Protein AF-A0A1B2HD64-F1 (afdb_monomer)

Radius of gyration: 19.17 Å; Cα contacts (8 Å, |Δi|>4): 313; chains: 1; bounding box: 46×39×52 Å

Mean predicted aligned error: 7.82 Å

Secondary structure (DSSP, 8-state):
-PPPPPPHHHHHHHTTSTTSEEEEE-TT-SS--TTTEEEEEEE-TTSPEEEEEEE-TT--------SSHHHHHHHHHHTTSS-HHHHHHHHHHSEEEEE--TTS-TTS----BTTEEEEESSGGGS-TTS-S-EEEEEHHHHHHHHHHT-S--EEEEE-GGG-EEEEEHHHHHHHHHHHHH--

Structure (mmCIF, N/CA/C/O backbone):
data_AF-A0A1B2HD64-F1
#
_entry.id   AF-A0A1B2HD64-F1
#
loop_
_atom_site.group_PDB
_atom_site.id
_atom_site.type_symbol
_atom_site.label_atom_id
_atom_site.label_alt_id
_atom_site.label_comp_id
_atom_site.label_asym_id
_atom_site.label_entity_id
_atom_site.label_seq_id
_atom_site.pdbx_PDB_ins_code
_atom_site.Cartn_x
_atom_site.Cartn_y
_atom_site.Cartn_z
_atom_site.occupancy
_atom_site.B_iso_or_equiv
_atom_site.auth_seq_id
_atom_site.auth_comp_id
_atom_site.auth_asym_id
_atom_site.auth_atom_id
_atom_site.pdbx_PDB_model_num
ATOM 1 N N . MET A 1 1 ? 26.552 -6.002 -14.509 1.00 59.75 1 MET A N 1
ATOM 2 C CA . MET A 1 1 ? 25.253 -5.815 -13.827 1.00 59.75 1 MET A CA 1
ATOM 3 C C . MET A 1 1 ? 24.281 -6.819 -14.428 1.00 59.75 1 MET A C 1
ATOM 5 O O . MET A 1 1 ? 24.270 -6.942 -15.647 1.00 59.75 1 MET A O 1
ATOM 9 N N . ILE A 1 2 ? 23.563 -7.591 -13.612 1.00 75.81 2 ILE A N 1
ATOM 10 C CA . ILE A 1 2 ? 22.613 -8.612 -14.091 1.00 75.81 2 ILE A CA 1
ATOM 11 C C . ILE A 1 2 ? 21.308 -7.906 -14.494 1.00 75.81 2 ILE A C 1
ATOM 13 O O . ILE A 1 2 ? 20.878 -6.997 -13.785 1.00 75.81 2 ILE A O 1
ATOM 17 N N . LYS A 1 3 ? 20.701 -8.280 -15.631 1.00 86.31 3 LYS A N 1
ATOM 18 C CA . LYS A 1 3 ? 19.416 -7.703 -16.064 1.00 86.31 3 LYS A CA 1
ATOM 19 C C . LYS A 1 3 ? 18.291 -8.099 -15.083 1.00 86.31 3 LYS A C 1
ATOM 21 O O . LYS A 1 3 ? 18.234 -9.274 -14.714 1.00 86.31 3 LYS A O 1
ATOM 26 N N . PRO A 1 4 ? 17.415 -7.176 -14.639 1.00 86.69 4 PRO A N 1
ATOM 27 C CA . PRO A 1 4 ? 16.336 -7.492 -13.697 1.00 86.69 4 PRO A CA 1
ATOM 28 C C . PRO A 1 4 ? 15.337 -8.510 -14.256 1.00 86.69 4 PRO A C 1
ATOM 30 O O . PRO A 1 4 ? 14.992 -8.446 -15.432 1.00 86.69 4 PRO A O 1
ATOM 33 N N . LEU A 1 5 ? 14.822 -9.418 -13.427 1.00 88.25 5 LEU A N 1
ATOM 34 C CA . LEU A 1 5 ? 13.760 -10.341 -13.845 1.00 88.25 5 LEU A CA 1
ATOM 35 C C . LEU A 1 5 ? 12.471 -9.572 -14.178 1.00 88.25 5 LEU A C 1
ATOM 37 O O . LEU A 1 5 ? 12.058 -8.698 -13.419 1.00 88.25 5 LEU A O 1
ATOM 41 N N . VAL A 1 6 ? 11.821 -9.922 -15.291 1.00 86.44 6 VAL A N 1
ATOM 42 C CA . VAL A 1 6 ? 10.543 -9.318 -15.698 1.00 86.44 6 VAL A CA 1
ATOM 43 C C . VAL A 1 6 ? 9.412 -9.835 -14.807 1.00 86.44 6 VAL A C 1
ATOM 45 O O . VAL A 1 6 ? 9.113 -11.031 -14.806 1.00 86.44 6 VAL A O 1
ATOM 48 N N . THR A 1 7 ? 8.767 -8.932 -14.068 1.00 84.94 7 THR A N 1
ATOM 49 C CA . THR A 1 7 ? 7.662 -9.245 -13.146 1.00 84.94 7 THR A CA 1
ATOM 50 C C . THR A 1 7 ? 6.284 -9.083 -13.803 1.00 84.94 7 THR A C 1
ATOM 52 O O . THR A 1 7 ? 6.155 -8.516 -14.890 1.00 84.94 7 THR A O 1
ATOM 55 N N . GLY A 1 8 ? 5.225 -9.568 -13.141 1.00 81.06 8 GLY A N 1
ATOM 56 C CA . GLY A 1 8 ? 3.839 -9.360 -13.586 1.00 81.06 8 GLY A CA 1
ATOM 57 C C . GLY A 1 8 ? 3.448 -7.878 -13.656 1.00 81.06 8 GLY A C 1
ATOM 58 O O . GLY A 1 8 ? 2.901 -7.439 -14.665 1.00 81.06 8 GLY A O 1
ATOM 59 N N . GLU A 1 9 ? 3.827 -7.093 -12.646 1.00 79.69 9 GLU A N 1
ATOM 60 C CA . GLU A 1 9 ? 3.607 -5.641 -12.602 1.00 79.69 9 GLU A CA 1
ATOM 61 C C . GLU A 1 9 ? 4.302 -4.922 -13.770 1.00 79.69 9 GLU A C 1
ATOM 63 O O . GLU A 1 9 ? 3.716 -4.058 -14.423 1.00 79.69 9 GLU A O 1
ATOM 68 N N . MET A 1 10 ? 5.539 -5.317 -14.098 1.00 90.25 10 MET A N 1
ATOM 69 C CA . MET A 1 10 ? 6.243 -4.765 -15.256 1.00 90.25 10 MET A CA 1
ATOM 70 C C . MET A 1 10 ? 5.453 -5.010 -16.545 1.00 90.25 10 MET A C 1
ATOM 72 O O . MET A 1 10 ? 5.307 -4.083 -17.340 1.00 90.25 10 MET A O 1
ATOM 76 N N . ARG A 1 11 ? 4.884 -6.210 -16.736 1.00 92.50 11 ARG A N 1
ATOM 77 C CA . ARG A 1 11 ? 4.026 -6.513 -17.898 1.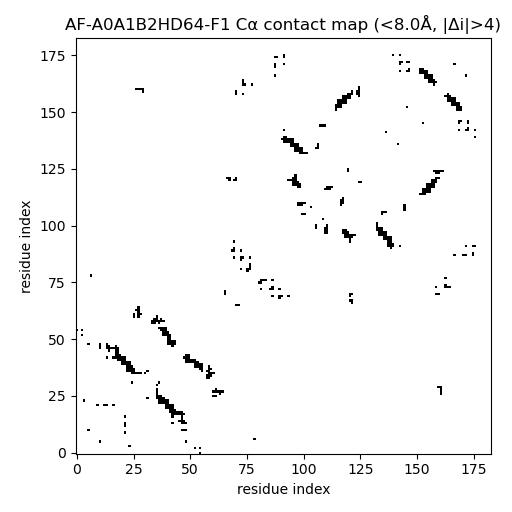00 92.50 11 ARG A CA 1
ATOM 78 C C . ARG A 1 11 ? 2.748 -5.674 -17.903 1.00 92.50 11 ARG A C 1
ATOM 80 O O . ARG A 1 11 ? 2.341 -5.174 -18.945 1.00 92.50 11 ARG A O 1
ATOM 87 N N . GLU A 1 12 ? 2.120 -5.476 -16.747 1.00 91.00 12 GLU A N 1
ATOM 88 C CA . GLU A 1 12 ? 0.947 -4.601 -16.624 1.00 91.00 12 GLU A CA 1
ATOM 89 C C . GLU A 1 12 ? 1.249 -3.141 -16.955 1.00 91.00 12 GLU A C 1
ATOM 91 O O . GLU A 1 12 ? 0.409 -2.460 -17.547 1.00 91.00 12 GLU A O 1
ATOM 96 N N . ARG A 1 13 ? 2.430 -2.649 -16.576 1.00 92.12 13 ARG A N 1
ATOM 97 C CA . ARG A 1 13 ? 2.893 -1.307 -16.933 1.00 92.12 13 ARG A CA 1
ATOM 98 C C . ARG A 1 13 ? 3.234 -1.220 -18.418 1.00 92.12 13 ARG A C 1
ATOM 100 O O . ARG A 1 13 ? 2.804 -0.266 -19.057 1.00 92.12 13 ARG A O 1
ATOM 107 N N . ALA A 1 14 ? 3.925 -2.216 -18.973 1.00 96.00 14 ALA A N 1
ATOM 108 C CA . ALA A 1 14 ? 4.293 -2.282 -20.389 1.00 96.00 14 ALA A CA 1
ATOM 109 C C . ALA A 1 14 ? 3.074 -2.185 -21.318 1.00 96.00 14 ALA A C 1
ATOM 111 O O . ALA A 1 14 ? 3.081 -1.390 -22.255 1.00 96.00 14 ALA A O 1
ATOM 112 N N . ARG A 1 15 ? 1.971 -2.867 -20.979 1.00 96.25 15 ARG A N 1
ATOM 113 C CA . ARG A 1 15 ? 0.694 -2.771 -21.712 1.00 96.25 15 ARG A CA 1
ATOM 114 C C . ARG A 1 15 ? 0.131 -1.351 -21.834 1.00 96.25 15 ARG A C 1
ATOM 116 O O . ARG A 1 15 ? -0.675 -1.094 -22.720 1.00 96.25 15 ARG A O 1
ATOM 123 N N . ARG A 1 16 ? 0.532 -0.426 -20.956 1.00 95.56 16 ARG A N 1
ATOM 124 C CA . ARG A 1 16 ? 0.093 0.981 -20.975 1.00 95.56 16 ARG A CA 1
ATOM 125 C C . ARG A 1 16 ? 1.019 1.880 -21.800 1.00 95.56 16 ARG A C 1
ATOM 127 O O . ARG A 1 16 ? 0.663 3.027 -22.048 1.00 95.56 16 ARG A O 1
ATOM 134 N N . VAL A 1 17 ? 2.194 1.386 -22.198 1.00 93.19 17 VAL A N 1
ATOM 135 C CA . VAL A 1 17 ? 3.233 2.135 -22.927 1.00 93.19 17 VAL A CA 1
ATOM 136 C C . VAL A 1 17 ? 3.832 1.316 -24.090 1.00 93.19 17 VAL A C 1
ATOM 138 O O . VAL A 1 17 ? 5.043 1.091 -24.115 1.00 93.19 17 VAL A O 1
ATOM 141 N N . PRO A 1 18 ? 3.019 0.856 -25.062 1.00 96.56 18 PRO A N 1
ATOM 142 C CA . PRO A 1 18 ? 3.527 0.113 -26.217 1.00 96.56 18 PRO A CA 1
ATOM 143 C C . PRO A 1 18 ? 4.496 0.955 -27.059 1.00 96.56 18 PRO A C 1
ATOM 145 O O . PRO A 1 18 ? 4.416 2.188 -27.075 1.00 96.56 18 PRO A O 1
ATOM 148 N N . SER A 1 19 ? 5.401 0.283 -27.775 1.00 96.38 19 SER A N 1
ATOM 149 C CA . SER A 1 19 ? 6.426 0.905 -28.632 1.00 96.38 19 SER A CA 1
ATOM 150 C C . SER A 1 19 ? 7.292 1.947 -27.910 1.00 96.38 19 SER A C 1
ATOM 152 O O . SER A 1 19 ? 7.674 2.968 -28.486 1.00 96.38 19 SER A O 1
ATOM 154 N N . ASN A 1 20 ? 7.581 1.717 -26.629 1.00 97.50 20 ASN A N 1
ATOM 155 C CA . ASN A 1 20 ? 8.339 2.634 -25.784 1.00 97.50 20 ASN A CA 1
ATOM 156 C C . ASN A 1 20 ? 9.282 1.879 -24.836 1.00 97.50 20 ASN A C 1
ATOM 158 O O . ASN A 1 20 ? 9.279 0.654 -24.759 1.00 97.50 20 ASN A O 1
ATOM 162 N N . TRP A 1 21 ? 10.109 2.612 -24.099 1.00 97.00 21 TRP A N 1
ATOM 163 C CA . TRP A 1 21 ? 10.986 2.051 -23.079 1.00 97.00 21 TRP A CA 1
ATOM 164 C C . TRP A 1 21 ? 10.301 2.032 -21.711 1.00 97.00 21 TRP A C 1
ATOM 166 O O . TRP A 1 21 ? 9.890 3.070 -21.193 1.00 97.00 21 TRP A O 1
ATOM 176 N N . LEU A 1 22 ? 10.252 0.863 -21.075 1.00 96.38 22 LEU A N 1
ATOM 177 C CA . LEU A 1 22 ? 9.801 0.710 -19.697 1.00 96.38 22 LEU A CA 1
ATOM 178 C C . LEU A 1 22 ? 10.983 0.871 -18.734 1.00 96.38 22 LEU A C 1
ATOM 180 O O . LEU A 1 22 ? 11.859 0.008 -18.674 1.00 96.38 22 LEU A O 1
ATOM 184 N N . HIS A 1 23 ? 10.991 1.949 -17.945 1.00 94.38 23 HIS A N 1
ATOM 185 C CA . HIS A 1 23 ? 11.981 2.141 -16.881 1.00 94.38 23 HIS A CA 1
ATOM 186 C C . HIS A 1 23 ? 11.763 1.171 -15.713 1.00 94.38 23 HIS A C 1
ATOM 188 O O . HIS A 1 23 ? 10.660 1.072 -15.161 1.00 94.38 23 HIS A O 1
ATOM 194 N N . VAL A 1 24 ? 12.853 0.520 -15.306 1.00 92.19 24 VAL A N 1
ATOM 195 C CA . VAL A 1 24 ? 12.949 -0.271 -14.078 1.00 92.19 24 VAL A CA 1
ATOM 196 C C . VAL A 1 24 ? 13.561 0.618 -13.005 1.00 92.19 24 VAL A C 1
ATOM 198 O O . VAL A 1 24 ? 14.692 1.077 -13.157 1.00 92.19 24 VAL A O 1
ATOM 201 N N . VAL A 1 25 ? 12.803 0.882 -11.946 1.00 88.62 25 VAL A N 1
ATOM 202 C CA . VAL A 1 25 ? 13.219 1.724 -10.820 1.00 88.62 25 VAL A CA 1
ATOM 203 C C . VAL A 1 25 ? 13.551 0.814 -9.643 1.00 88.62 25 VAL A C 1
ATOM 205 O O . VAL A 1 25 ? 12.840 -0.160 -9.405 1.00 88.62 25 VAL A O 1
ATOM 208 N N . ASP A 1 26 ? 14.650 1.106 -8.960 1.00 84.75 26 ASP A N 1
ATOM 209 C CA . ASP A 1 26 ? 15.047 0.443 -7.727 1.00 84.75 26 ASP A CA 1
ATOM 210 C C . ASP A 1 26 ? 14.098 0.877 -6.599 1.00 84.75 26 ASP A C 1
ATOM 212 O O . ASP A 1 26 ? 14.033 2.072 -6.296 1.00 84.75 26 ASP A O 1
ATOM 216 N N . PRO A 1 27 ? 13.356 -0.057 -5.985 1.00 76.75 27 PRO A N 1
ATOM 217 C CA . PRO A 1 27 ? 12.388 0.273 -4.944 1.00 76.75 27 PRO A CA 1
ATOM 218 C C . PRO A 1 27 ? 13.025 0.808 -3.655 1.00 76.75 27 PRO A C 1
ATOM 220 O O . PRO A 1 27 ? 12.308 1.348 -2.822 1.00 76.75 27 PRO A O 1
ATOM 223 N N . ALA A 1 28 ? 14.349 0.713 -3.484 1.00 79.75 28 ALA A N 1
ATOM 224 C CA . ALA A 1 28 ? 15.057 1.325 -2.356 1.00 79.75 28 ALA A CA 1
ATOM 225 C C . ALA A 1 28 ? 15.214 2.859 -2.482 1.00 79.75 28 ALA A C 1
ATOM 227 O O . ALA A 1 28 ? 15.896 3.496 -1.672 1.00 79.75 28 ALA A O 1
ATOM 228 N N . TYR A 1 29 ? 14.629 3.468 -3.516 1.00 81.81 29 TYR A N 1
ATOM 229 C CA . TYR A 1 29 ? 14.553 4.913 -3.692 1.00 81.81 29 TYR A CA 1
ATOM 230 C C . TYR A 1 29 ? 13.130 5.427 -3.470 1.00 81.81 29 TYR A C 1
ATOM 232 O O . TYR A 1 29 ? 12.195 4.979 -4.127 1.00 81.81 29 TYR A O 1
ATOM 240 N N . ASP A 1 30 ? 13.003 6.450 -2.624 1.00 71.38 30 ASP A N 1
ATOM 241 C CA . ASP A 1 30 ? 11.730 7.139 -2.368 1.00 71.38 30 ASP A CA 1
ATOM 242 C C . ASP A 1 30 ? 11.268 8.005 -3.557 1.00 71.38 30 ASP A C 1
ATOM 244 O O . ASP A 1 30 ? 10.076 8.226 -3.758 1.00 71.38 30 ASP A O 1
ATOM 248 N N . GLU A 1 31 ? 12.212 8.478 -4.378 1.00 79.31 31 GLU A N 1
ATOM 249 C CA . GLU A 1 31 ? 11.957 9.334 -5.538 1.00 79.31 31 GLU A CA 1
ATOM 250 C C . GLU A 1 31 ? 12.594 8.767 -6.812 1.00 79.31 31 GLU A C 1
ATOM 252 O O . GLU A 1 31 ? 13.705 8.224 -6.802 1.00 79.31 31 GLU A O 1
ATOM 257 N N . VAL A 1 32 ? 11.920 8.960 -7.950 1.00 84.56 32 VAL A N 1
ATOM 258 C CA . VAL A 1 32 ? 12.422 8.525 -9.260 1.00 84.56 32 VAL A CA 1
ATOM 259 C C . VAL A 1 32 ? 13.461 9.521 -9.786 1.00 84.56 32 VAL A C 1
ATOM 261 O O . VAL A 1 32 ? 13.167 10.392 -10.604 1.00 84.56 32 VAL A O 1
ATOM 264 N N . VAL A 1 33 ? 14.702 9.372 -9.325 1.00 90.56 33 VAL A N 1
ATOM 265 C CA . VAL A 1 33 ? 15.879 10.101 -9.830 1.00 90.56 33 VAL A CA 1
ATOM 266 C C . VAL A 1 33 ? 16.689 9.254 -10.817 1.00 90.56 33 VAL A C 1
ATOM 268 O O . VAL A 1 33 ? 16.496 8.043 -10.928 1.00 90.56 33 VAL A O 1
ATOM 271 N N . ALA A 1 34 ? 17.629 9.862 -11.547 1.00 91.94 34 ALA A N 1
ATOM 272 C CA . ALA A 1 34 ? 18.442 9.138 -12.530 1.00 91.94 34 ALA A CA 1
ATOM 273 C C . ALA A 1 34 ? 19.236 7.982 -11.898 1.00 91.94 34 ALA A C 1
ATOM 275 O O . ALA A 1 34 ? 19.428 6.951 -12.528 1.00 91.94 34 ALA A O 1
ATOM 276 N N . GLU A 1 35 ? 19.682 8.135 -10.657 1.00 93.69 35 GLU A N 1
ATOM 277 C CA . GLU A 1 35 ? 20.417 7.128 -9.895 1.00 93.69 35 GLU A CA 1
ATOM 278 C C . GLU A 1 35 ? 19.517 5.979 -9.410 1.00 93.69 35 GLU A C 1
ATOM 280 O O . GLU A 1 35 ? 20.040 4.903 -9.138 1.00 93.69 35 GLU A O 1
ATOM 285 N N . ALA A 1 36 ? 18.195 6.188 -9.353 1.00 91.44 36 ALA A N 1
ATOM 286 C CA . ALA A 1 36 ? 17.194 5.195 -8.957 1.00 91.44 36 ALA A CA 1
ATOM 287 C C . ALA A 1 36 ? 16.801 4.255 -10.103 1.00 91.44 36 ALA A C 1
ATOM 289 O O . ALA A 1 36 ? 16.292 3.162 -9.881 1.00 91.44 36 ALA A O 1
ATOM 290 N N . VAL A 1 37 ? 17.003 4.666 -11.357 1.00 93.88 37 VAL A N 1
ATOM 291 C CA . VAL A 1 37 ? 16.640 3.846 -12.518 1.00 93.88 37 VAL A CA 1
ATOM 292 C C . VAL A 1 37 ? 17.716 2.786 -12.732 1.00 93.88 37 VAL A C 1
ATOM 294 O O . VAL A 1 37 ? 18.829 3.118 -13.126 1.00 93.88 37 VAL A O 1
ATOM 297 N N . VAL A 1 38 ? 17.384 1.512 -12.535 1.00 93.56 38 VAL A N 1
ATOM 298 C CA . VAL A 1 38 ? 18.282 0.368 -12.779 1.00 93.56 38 VAL A CA 1
ATOM 299 C C . VAL A 1 38 ? 18.620 0.254 -14.271 1.00 93.56 38 VAL A C 1
ATOM 301 O O . VAL A 1 38 ? 19.759 0.003 -14.674 1.00 93.56 38 VAL A O 1
ATOM 304 N N . GLY A 1 39 ? 17.616 0.486 -15.114 1.00 95.69 39 GLY A N 1
ATOM 305 C CA . GLY A 1 39 ? 17.717 0.416 -16.564 1.00 95.69 39 GLY A CA 1
ATOM 306 C C . GLY A 1 39 ? 16.346 0.479 -17.215 1.00 95.69 39 GLY A C 1
ATOM 307 O O . GLY A 1 39 ? 15.376 0.954 -16.619 1.00 95.69 39 GLY A O 1
ATOM 308 N N . ARG A 1 40 ? 16.258 -0.001 -18.452 1.00 96.44 40 ARG A N 1
ATOM 309 C CA . ARG A 1 40 ? 15.010 -0.007 -19.215 1.00 96.44 40 ARG A CA 1
ATOM 310 C C . ARG A 1 40 ? 14.915 -1.175 -20.177 1.00 96.44 40 ARG A C 1
ATOM 312 O O . ARG A 1 40 ? 15.919 -1.566 -20.767 1.00 96.44 40 ARG A O 1
ATOM 319 N N . TYR A 1 41 ? 13.697 -1.669 -20.344 1.00 97.69 41 TYR A N 1
ATOM 320 C CA . TYR A 1 41 ? 13.343 -2.675 -21.339 1.00 97.69 41 TYR A CA 1
ATOM 321 C C . TYR A 1 41 ? 12.596 -2.042 -22.507 1.00 97.69 41 TYR A C 1
ATOM 323 O O . TYR A 1 41 ? 11.779 -1.147 -22.280 1.00 97.69 41 TYR A O 1
ATOM 331 N N . LEU A 1 42 ? 12.839 -2.502 -23.734 1.00 98.00 42 LEU A N 1
ATOM 332 C CA . LEU A 1 42 ? 12.003 -2.121 -24.869 1.00 98.00 42 LEU A CA 1
ATOM 333 C C . LEU A 1 42 ? 10.675 -2.884 -24.803 1.00 98.00 42 LEU A C 1
ATOM 335 O O . LEU A 1 42 ? 10.658 -4.104 -24.615 1.00 98.00 42 LEU A O 1
ATOM 339 N N . VAL A 1 43 ? 9.576 -2.156 -24.971 1.00 98.50 43 VAL A N 1
ATOM 340 C CA . VAL A 1 43 ? 8.220 -2.688 -25.090 1.00 98.50 43 VAL A CA 1
ATOM 341 C C . VAL A 1 43 ? 7.814 -2.654 -26.556 1.00 98.50 43 VAL A C 1
ATOM 343 O O . VAL A 1 43 ? 7.970 -1.627 -27.220 1.00 98.50 43 VAL A O 1
ATOM 346 N N . ASP A 1 44 ? 7.301 -3.770 -27.062 1.00 97.94 44 ASP A N 1
ATOM 347 C CA . ASP A 1 44 ? 6.862 -3.873 -28.449 1.00 97.94 44 ASP A CA 1
ATOM 348 C C . ASP A 1 44 ? 5.500 -3.193 -28.700 1.00 97.94 44 ASP A C 1
ATOM 350 O O . ASP A 1 44 ? 4.874 -2.609 -27.809 1.00 97.94 44 ASP A O 1
ATOM 354 N N . GLU A 1 45 ? 5.029 -3.263 -29.944 1.00 97.69 45 GLU A N 1
ATOM 355 C CA . GLU A 1 45 ? 3.748 -2.689 -30.375 1.00 97.69 45 GLU A CA 1
ATOM 356 C C . GLU A 1 45 ? 2.522 -3.298 -29.672 1.00 97.69 45 GLU A C 1
ATOM 358 O O . GLU A 1 45 ? 1.455 -2.685 -29.648 1.00 97.69 45 GLU A O 1
ATOM 363 N N . ARG A 1 46 ? 2.661 -4.495 -29.091 1.00 97.31 46 ARG A N 1
ATOM 364 C CA . ARG A 1 46 ? 1.594 -5.215 -28.385 1.00 97.31 46 ARG A CA 1
ATOM 365 C C . ARG A 1 46 ? 1.607 -4.936 -26.886 1.00 97.31 46 ARG A C 1
ATOM 367 O O . ARG A 1 46 ? 0.714 -5.401 -26.180 1.00 97.31 46 ARG A O 1
ATOM 374 N N . GLY A 1 47 ? 2.579 -4.165 -26.397 1.00 97.19 47 GLY A N 1
ATOM 375 C CA . GLY A 1 47 ? 2.749 -3.913 -24.972 1.00 97.19 47 GLY A CA 1
ATOM 376 C C . GLY A 1 47 ? 3.496 -5.033 -24.244 1.00 97.19 47 GLY A C 1
ATOM 377 O O . GLY A 1 47 ? 3.453 -5.080 -23.014 1.00 97.19 47 GLY A O 1
ATOM 378 N N . GLU A 1 48 ? 4.165 -5.929 -24.974 1.00 97.56 48 GLU A N 1
ATOM 379 C CA . GLU A 1 48 ? 4.964 -7.009 -24.402 1.00 97.56 48 GLU A CA 1
ATOM 380 C C . GLU A 1 48 ? 6.420 -6.568 -24.213 1.00 97.56 48 GLU A C 1
ATOM 382 O O . GLU A 1 48 ? 7.001 -5.840 -25.021 1.00 97.56 48 GLU A O 1
ATOM 387 N N . ILE A 1 49 ? 7.022 -6.998 -23.104 1.00 96.50 49 ILE A N 1
ATOM 388 C CA . ILE A 1 49 ? 8.415 -6.679 -22.783 1.00 96.50 49 ILE A CA 1
ATOM 389 C C . ILE A 1 49 ? 9.329 -7.591 -23.597 1.00 96.50 49 ILE A C 1
ATOM 391 O O . ILE A 1 49 ? 9.289 -8.811 -23.442 1.00 96.50 49 ILE A O 1
ATOM 395 N N . THR A 1 50 ? 10.176 -6.991 -24.427 1.00 96.50 50 THR A N 1
ATOM 396 C CA . THR A 1 50 ? 11.189 -7.712 -25.204 1.00 96.50 50 THR A CA 1
ATOM 397 C C . THR A 1 50 ? 12.424 -8.036 -24.355 1.00 96.50 50 THR A C 1
ATOM 399 O O . THR A 1 50 ? 12.589 -7.550 -23.234 1.00 96.50 50 THR A O 1
ATOM 402 N N . ASP A 1 51 ? 13.344 -8.829 -24.907 1.00 94.12 51 ASP A N 1
ATOM 403 C CA . ASP A 1 51 ? 14.643 -9.101 -24.280 1.00 94.12 51 ASP A CA 1
ATOM 404 C C . ASP A 1 51 ? 15.652 -7.943 -24.393 1.00 94.12 51 ASP A C 1
ATOM 406 O O . ASP A 1 51 ? 16.738 -8.020 -23.805 1.00 94.12 51 ASP A O 1
ATOM 410 N N . GLU A 1 52 ? 15.322 -6.874 -25.126 1.00 96.44 52 GLU A N 1
ATOM 411 C CA . GLU A 1 52 ? 16.207 -5.727 -25.295 1.00 96.44 52 GLU A CA 1
ATOM 412 C C . GLU A 1 52 ? 16.237 -4.881 -24.017 1.00 96.44 52 GLU A C 1
ATOM 414 O O . GLU A 1 52 ? 15.255 -4.242 -23.627 1.00 96.44 52 GLU A O 1
ATOM 419 N N . TYR A 1 53 ? 17.398 -4.887 -23.359 1.00 96.50 53 TYR A N 1
ATOM 420 C CA . TYR A 1 53 ? 17.635 -4.216 -22.088 1.00 96.50 53 TYR A CA 1
ATOM 421 C C . TYR A 1 53 ? 18.825 -3.267 -22.175 1.00 96.50 53 TYR A C 1
ATOM 423 O O . TYR A 1 53 ? 19.927 -3.661 -22.564 1.00 96.50 53 TYR A O 1
ATOM 431 N N . VAL A 1 54 ? 18.624 -2.034 -21.715 1.00 97.06 54 VAL A N 1
ATOM 432 C CA . VAL A 1 54 ? 19.685 -1.036 -21.572 1.00 97.06 54 VAL A CA 1
ATOM 433 C C . VAL A 1 54 ? 19.867 -0.718 -20.094 1.00 97.06 54 VAL A C 1
ATOM 435 O O . VAL A 1 54 ? 18.999 -0.114 -19.461 1.00 97.06 54 VAL A O 1
ATOM 438 N N . ALA A 1 55 ? 21.016 -1.116 -19.546 1.00 95.88 55 ALA A N 1
ATOM 439 C CA . ALA A 1 55 ? 21.408 -0.763 -18.187 1.00 95.88 55 ALA A CA 1
ATOM 440 C C . ALA A 1 55 ? 21.683 0.742 -18.081 1.00 95.88 55 ALA A C 1
ATOM 442 O O . ALA A 1 55 ? 22.271 1.341 -18.984 1.00 95.88 55 ALA A O 1
ATOM 443 N N . ASN A 1 56 ? 21.309 1.346 -16.957 1.00 95.62 56 ASN A N 1
ATOM 444 C CA . ASN A 1 56 ? 21.625 2.741 -16.698 1.00 95.62 56 ASN A CA 1
ATOM 445 C C . ASN A 1 56 ? 23.010 2.863 -16.028 1.00 95.62 56 ASN A C 1
ATOM 447 O O . ASN A 1 56 ? 23.177 2.408 -14.896 1.00 95.62 56 ASN A O 1
ATOM 451 N N . PRO A 1 57 ? 24.008 3.512 -16.655 1.00 94.88 57 PRO A N 1
ATOM 452 C CA . PRO A 1 57 ? 25.340 3.670 -16.063 1.00 94.88 57 PRO A CA 1
ATOM 453 C C . PRO A 1 57 ? 25.350 4.576 -14.820 1.00 94.88 57 PRO A C 1
ATOM 455 O O . PRO A 1 57 ? 26.296 4.544 -14.028 1.00 94.88 57 PRO A O 1
ATOM 458 N N . ARG A 1 58 ? 24.304 5.391 -14.635 1.00 95.19 58 ARG A N 1
ATOM 459 C CA . ARG A 1 58 ? 24.138 6.253 -13.460 1.00 95.19 58 ARG A CA 1
ATOM 460 C C . ARG A 1 58 ? 23.507 5.536 -12.273 1.00 95.19 58 ARG A C 1
ATOM 462 O O . ARG A 1 58 ? 23.527 6.104 -11.187 1.00 95.19 58 ARG A O 1
ATOM 469 N N . TYR A 1 59 ? 22.990 4.320 -12.458 1.00 93.06 59 TYR A N 1
ATOM 470 C CA . TYR A 1 59 ? 22.377 3.560 -11.377 1.00 93.06 59 TYR A CA 1
ATOM 471 C C . TYR A 1 59 ? 23.338 3.421 -10.189 1.00 93.06 59 TYR A C 1
ATOM 473 O O . TYR A 1 59 ? 24.542 3.163 -10.349 1.00 93.06 59 TYR A O 1
ATOM 481 N N . ARG A 1 60 ? 22.800 3.610 -8.987 1.00 90.44 60 ARG A N 1
ATOM 482 C CA . ARG A 1 60 ? 23.479 3.339 -7.724 1.00 90.44 60 ARG A CA 1
ATOM 483 C C . ARG A 1 60 ? 22.560 2.444 -6.912 1.00 90.44 60 ARG A C 1
ATOM 485 O O . ARG A 1 60 ? 21.447 2.832 -6.607 1.00 90.44 60 ARG A O 1
ATOM 492 N N . ALA A 1 61 ? 23.015 1.236 -6.600 1.00 84.25 61 ALA A N 1
ATOM 493 C CA . ALA A 1 61 ? 22.226 0.344 -5.766 1.00 84.25 61 ALA A CA 1
ATOM 494 C C . ALA A 1 61 ? 22.085 0.940 -4.366 1.00 84.25 61 ALA A C 1
ATOM 496 O O . ALA A 1 61 ? 23.073 1.412 -3.792 1.00 84.25 61 ALA A O 1
ATOM 497 N N . LYS A 1 62 ? 20.868 0.896 -3.830 1.00 82.94 62 LYS A N 1
ATOM 498 C CA . LYS A 1 62 ? 20.610 1.136 -2.415 1.00 82.94 62 LYS A CA 1
ATOM 499 C C . LYS A 1 62 ? 20.204 -0.168 -1.752 1.00 82.94 62 LYS A C 1
ATOM 501 O O . LYS A 1 62 ? 19.572 -1.027 -2.360 1.00 82.94 62 LYS A O 1
ATOM 506 N N . GLU A 1 63 ? 20.608 -0.317 -0.502 1.00 77.44 63 GLU A N 1
ATOM 507 C CA . GLU A 1 63 ? 20.098 -1.396 0.327 1.00 77.44 63 GLU A CA 1
ATOM 508 C C . GLU A 1 63 ? 18.660 -1.060 0.720 1.00 77.44 63 GLU A C 1
ATOM 510 O O . GLU A 1 63 ? 18.371 0.059 1.150 1.00 77.44 63 GLU A O 1
ATOM 515 N N . LEU A 1 64 ? 17.759 -2.019 0.522 1.00 74.94 64 LEU A N 1
ATOM 516 C CA . LEU A 1 64 ? 16.375 -1.884 0.939 1.00 74.94 64 LEU A CA 1
ATOM 517 C C . LEU A 1 64 ? 16.311 -2.183 2.436 1.00 74.94 64 LEU A C 1
ATOM 519 O O . LEU A 1 64 ? 16.527 -3.320 2.852 1.00 74.94 64 LEU A O 1
ATOM 523 N N . VAL A 1 65 ? 16.051 -1.152 3.234 1.00 81.56 65 VAL A N 1
ATOM 524 C CA . VAL A 1 65 ? 15.926 -1.264 4.687 1.00 81.56 65 VAL A CA 1
ATOM 525 C C . VAL A 1 65 ? 14.465 -1.061 5.046 1.00 81.56 65 VAL A C 1
ATOM 527 O O . VAL A 1 65 ? 13.902 -0.003 4.779 1.00 81.56 65 VAL A O 1
ATOM 530 N N . PHE A 1 66 ? 13.858 -2.080 5.646 1.00 87.75 66 PHE A N 1
ATOM 531 C CA . PHE A 1 66 ? 12.495 -2.007 6.162 1.00 87.75 66 PHE A CA 1
ATOM 532 C C . PHE A 1 66 ? 12.504 -1.528 7.607 1.00 87.75 66 PHE A C 1
ATOM 534 O O . PHE A 1 66 ? 13.335 -1.976 8.396 1.00 87.75 66 PHE A O 1
ATOM 541 N N . GLU A 1 67 ? 11.571 -0.646 7.962 1.00 88.69 67 GLU A N 1
ATOM 542 C CA . GLU A 1 67 ? 11.438 -0.176 9.347 1.00 88.69 67 GLU A CA 1
ATOM 543 C C . GLU A 1 67 ? 10.835 -1.260 10.252 1.00 88.69 67 GLU A C 1
ATOM 545 O O . GLU A 1 67 ? 11.058 -1.265 11.462 1.00 88.69 67 GLU A O 1
ATOM 550 N N . ASN A 1 68 ? 10.062 -2.186 9.675 1.00 93.50 68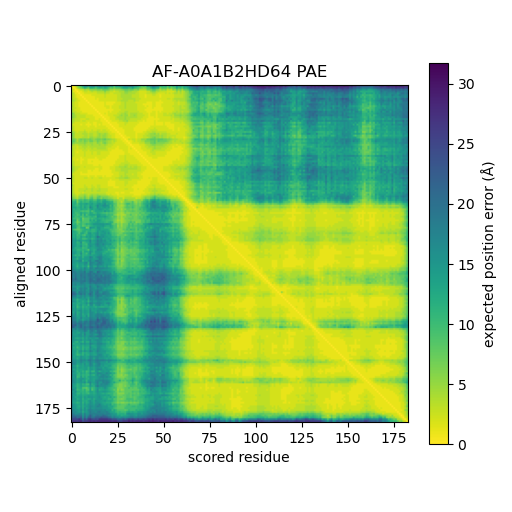 ASN A N 1
ATOM 551 C CA . ASN A 1 68 ? 9.438 -3.289 10.397 1.00 93.50 68 ASN A CA 1
ATOM 552 C C . ASN A 1 68 ? 9.087 -4.483 9.493 1.00 93.50 68 ASN A C 1
ATOM 554 O O . ASN A 1 68 ? 9.175 -4.429 8.263 1.00 93.50 68 ASN A O 1
ATOM 558 N N . ASP A 1 69 ? 8.651 -5.566 10.139 1.00 95.06 69 ASP A N 1
ATOM 559 C CA . ASP A 1 69 ? 8.273 -6.821 9.487 1.00 95.06 69 ASP A CA 1
ATOM 560 C C . ASP A 1 69 ? 7.076 -6.665 8.537 1.00 95.06 69 ASP A C 1
ATOM 562 O O . ASP A 1 69 ? 7.033 -7.332 7.502 1.00 95.06 69 ASP A O 1
ATOM 566 N N . LEU A 1 70 ? 6.129 -5.764 8.837 1.00 96.69 70 LEU A N 1
ATOM 567 C CA . LEU A 1 70 ? 4.981 -5.509 7.964 1.00 96.69 70 LEU A CA 1
ATOM 568 C C . LEU A 1 70 ? 5.432 -4.911 6.626 1.00 96.69 70 LEU A C 1
ATOM 570 O O . LEU A 1 70 ? 4.988 -5.382 5.582 1.00 96.69 70 LEU A O 1
ATOM 574 N N . GLU A 1 71 ? 6.338 -3.932 6.625 1.00 94.25 71 GLU A N 1
ATOM 575 C CA . GLU A 1 71 ? 6.872 -3.370 5.378 1.00 94.25 71 GLU A CA 1
ATOM 576 C C . GLU A 1 71 ? 7.642 -4.409 4.555 1.00 94.25 71 GLU A C 1
ATOM 578 O O . GLU A 1 71 ? 7.452 -4.500 3.338 1.00 94.25 71 GLU A O 1
ATOM 583 N N . SER A 1 72 ? 8.463 -5.229 5.219 1.00 92.56 72 SER A N 1
ATOM 584 C CA . SER A 1 72 ? 9.191 -6.326 4.572 1.00 92.56 72 SER A CA 1
ATOM 585 C C . SER A 1 72 ? 8.232 -7.324 3.918 1.00 92.56 72 SER A C 1
ATOM 587 O O . SER A 1 72 ? 8.382 -7.671 2.742 1.00 92.56 72 SER A O 1
ATOM 589 N N . LEU A 1 73 ? 7.184 -7.740 4.636 1.00 95.00 73 LEU A N 1
ATOM 590 C CA . LEU A 1 73 ? 6.191 -8.665 4.102 1.00 95.00 73 LEU A CA 1
ATOM 591 C C . LEU A 1 73 ? 5.369 -8.038 2.974 1.00 95.00 73 LEU A C 1
ATOM 593 O O . LEU A 1 73 ? 5.167 -8.681 1.946 1.00 95.00 73 LEU A O 1
ATOM 597 N N . MET A 1 74 ? 4.933 -6.784 3.117 1.00 94.56 74 MET A N 1
ATOM 598 C CA . MET A 1 74 ? 4.234 -6.052 2.056 1.00 94.56 74 MET A CA 1
ATOM 599 C C . MET A 1 74 ? 5.061 -6.032 0.770 1.00 94.56 74 MET A C 1
ATOM 601 O O . MET A 1 74 ? 4.529 -6.302 -0.307 1.00 94.56 74 MET A O 1
ATOM 605 N N . TYR A 1 75 ? 6.367 -5.789 0.875 1.00 89.69 75 TYR A N 1
ATOM 606 C CA . TYR A 1 75 ? 7.272 -5.851 -0.266 1.00 89.69 75 TYR A CA 1
ATOM 607 C C . TYR A 1 75 ? 7.351 -7.258 -0.880 1.00 89.69 75 TYR A C 1
ATOM 609 O O . TYR A 1 75 ? 7.267 -7.416 -2.101 1.00 89.69 75 TYR A O 1
ATOM 617 N N . LEU A 1 76 ? 7.464 -8.307 -0.058 1.00 89.38 76 LEU A N 1
ATOM 618 C CA . LEU A 1 76 ? 7.481 -9.691 -0.544 1.00 89.38 76 LEU A CA 1
ATOM 619 C C . LEU A 1 76 ? 6.178 -10.066 -1.260 1.00 89.38 76 LEU A C 1
ATOM 621 O O . LEU A 1 76 ? 6.233 -10.625 -2.357 1.00 89.38 76 LEU A O 1
ATOM 625 N N . VAL A 1 77 ? 5.021 -9.719 -0.693 1.00 90.25 77 VAL A N 1
ATOM 626 C CA . VAL A 1 77 ? 3.706 -9.948 -1.313 1.00 90.25 77 V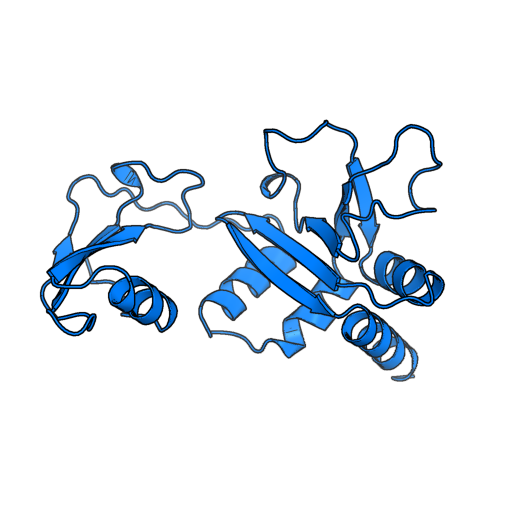AL A CA 1
ATOM 627 C C . VAL A 1 77 ? 3.586 -9.158 -2.619 1.00 90.25 77 VAL A C 1
ATOM 629 O O . VAL A 1 77 ? 3.139 -9.710 -3.625 1.00 90.25 77 VAL A O 1
ATOM 632 N N . TRP A 1 78 ? 4.040 -7.899 -2.649 1.00 86.12 78 TRP A N 1
ATOM 633 C CA . TRP A 1 78 ? 4.005 -7.047 -3.846 1.00 86.12 78 TRP A CA 1
ATOM 634 C C . TRP A 1 78 ? 4.793 -7.662 -5.009 1.00 86.12 78 TRP A C 1
ATOM 636 O O . TRP A 1 78 ? 4.353 -7.646 -6.157 1.00 86.12 78 TRP A O 1
ATOM 646 N N . HIS A 1 79 ? 5.925 -8.299 -4.703 1.00 82.31 79 HIS A N 1
ATOM 647 C CA . HIS A 1 79 ? 6.756 -9.004 -5.678 1.00 82.31 79 HIS A CA 1
ATOM 648 C C . HIS A 1 79 ? 6.348 -10.464 -5.937 1.00 82.31 79 HIS A C 1
ATOM 650 O O . HIS A 1 79 ? 7.067 -11.172 -6.649 1.00 82.31 79 HIS A O 1
ATOM 656 N N . GLY A 1 80 ? 5.218 -10.926 -5.390 1.00 80.56 80 GLY A N 1
ATOM 657 C CA . GLY A 1 80 ? 4.725 -12.294 -5.570 1.00 80.56 80 GLY A CA 1
ATOM 658 C C . GLY A 1 80 ? 5.614 -13.360 -4.921 1.00 80.56 80 GLY A C 1
ATOM 659 O O . GLY A 1 80 ? 5.717 -14.470 -5.436 1.00 80.56 80 GLY A O 1
ATOM 660 N N . ARG A 1 81 ? 6.307 -13.007 -3.833 1.00 83.19 81 ARG A N 1
ATOM 661 C CA . ARG A 1 81 ? 7.208 -13.885 -3.065 1.00 83.19 81 ARG A CA 1
ATOM 662 C C . ARG A 1 81 ? 6.619 -14.361 -1.734 1.00 83.19 81 ARG A C 1
ATOM 664 O O . ARG A 1 81 ? 7.258 -15.169 -1.071 1.00 83.19 81 ARG A O 1
ATOM 671 N N . ALA A 1 82 ? 5.446 -13.861 -1.358 1.00 89.00 82 ALA A N 1
ATOM 672 C CA . ALA A 1 82 ? 4.682 -14.270 -0.182 1.00 89.00 82 ALA A CA 1
ATOM 673 C C . ALA A 1 82 ? 3.178 -14.230 -0.493 1.00 89.00 82 ALA A C 1
ATOM 675 O O . ALA A 1 82 ? 2.749 -13.535 -1.423 1.00 89.00 82 ALA A O 1
ATOM 676 N N . GLU A 1 83 ? 2.378 -14.973 0.271 1.00 87.88 83 GLU A N 1
ATOM 677 C CA . GLU A 1 83 ? 0.934 -15.069 0.058 1.00 87.88 83 GLU A CA 1
ATOM 678 C C . GLU A 1 83 ? 0.185 -13.887 0.685 1.00 87.88 83 GLU A C 1
ATOM 680 O O . GLU A 1 83 ? 0.489 -13.436 1.788 1.00 87.88 83 GLU A O 1
ATOM 685 N N . LYS A 1 84 ? -0.892 -13.424 0.035 1.00 85.25 84 LYS A N 1
ATOM 686 C CA . LYS A 1 84 ? -1.712 -12.313 0.562 1.00 85.25 84 LYS A CA 1
ATOM 687 C C . LYS A 1 84 ? -2.345 -12.611 1.924 1.00 85.25 84 LYS A C 1
ATOM 689 O O . LYS A 1 84 ? -2.668 -11.676 2.646 1.00 85.25 84 LYS A O 1
ATOM 694 N N . ARG A 1 85 ? -2.545 -13.885 2.282 1.00 85.56 85 ARG A N 1
ATOM 695 C CA . ARG A 1 85 ? -3.105 -14.258 3.592 1.00 85.56 85 ARG A CA 1
ATOM 696 C C . ARG A 1 85 ? -2.181 -13.848 4.738 1.00 85.56 85 ARG A C 1
ATOM 698 O O . ARG A 1 85 ? -2.672 -13.385 5.758 1.00 85.56 85 ARG A O 1
ATOM 705 N N . GLU A 1 86 ? -0.870 -13.965 4.539 1.00 91.75 86 GLU A N 1
ATOM 706 C CA . GLU A 1 86 ? 0.139 -13.594 5.538 1.00 91.75 86 GLU A CA 1
ATOM 707 C C . GLU A 1 86 ? 0.076 -12.097 5.872 1.00 91.75 86 GLU A C 1
ATOM 709 O O . GLU A 1 86 ? 0.398 -11.690 6.986 1.00 91.75 86 GLU A O 1
ATOM 714 N N . LEU A 1 87 ? -0.402 -11.272 4.930 1.00 93.44 87 LEU A N 1
ATOM 715 C CA . LEU A 1 87 ? -0.559 -9.839 5.140 1.00 93.44 87 LEU A CA 1
ATOM 716 C C . LEU A 1 87 ? -1.553 -9.531 6.264 1.00 93.44 87 LEU A C 1
ATOM 718 O O . LEU A 1 87 ? -1.294 -8.636 7.055 1.00 93.44 87 LEU A O 1
ATOM 722 N N . VAL A 1 88 ? -2.671 -10.256 6.365 1.00 95.19 88 VAL A N 1
ATOM 723 C CA . VAL A 1 88 ? -3.684 -9.988 7.404 1.00 95.19 88 VAL A CA 1
ATOM 724 C C . VAL A 1 88 ? -3.101 -10.234 8.795 1.00 95.19 88 VAL A C 1
ATOM 726 O O . VAL A 1 88 ? -3.250 -9.389 9.677 1.00 95.19 88 VAL A O 1
ATOM 729 N N . ASP A 1 89 ? -2.378 -11.340 8.966 1.00 94.00 89 ASP A N 1
ATOM 730 C CA . ASP A 1 89 ? -1.733 -11.694 10.233 1.00 94.00 89 ASP A CA 1
ATOM 731 C C . ASP A 1 89 ? -0.673 -10.652 10.623 1.00 94.00 89 ASP A C 1
ATOM 733 O O . ASP A 1 89 ? -0.644 -10.178 11.762 1.00 94.00 89 ASP A O 1
ATOM 737 N N . ALA A 1 90 ? 0.156 -10.227 9.664 1.00 96.31 90 ALA A N 1
ATOM 738 C CA . ALA A 1 90 ? 1.166 -9.198 9.897 1.00 96.31 90 ALA A CA 1
ATOM 739 C C . ALA A 1 90 ? 0.554 -7.833 10.229 1.00 96.31 90 ALA A C 1
ATOM 741 O O . ALA A 1 90 ? 1.059 -7.130 11.100 1.00 96.31 90 ALA A O 1
ATOM 742 N N . VAL A 1 91 ? -0.550 -7.461 9.575 1.00 97.31 91 VAL A N 1
ATOM 743 C CA . VAL A 1 91 ? -1.265 -6.212 9.861 1.00 97.31 91 VAL A CA 1
ATOM 744 C C . VAL A 1 91 ? -1.811 -6.225 11.278 1.00 97.31 91 VAL A C 1
ATOM 746 O O . VAL A 1 91 ? -1.619 -5.249 11.993 1.00 97.31 91 VAL A O 1
ATOM 749 N N . LEU A 1 92 ? -2.442 -7.323 11.706 1.00 96.88 92 LEU A N 1
ATOM 750 C CA . LEU A 1 92 ? -2.963 -7.465 13.068 1.00 96.88 92 LEU A CA 1
ATOM 751 C C . LEU A 1 92 ? -1.854 -7.362 14.126 1.00 96.88 92 LEU A C 1
ATOM 753 O O . LEU A 1 92 ? -2.089 -6.791 15.192 1.00 96.88 92 LEU A O 1
ATOM 757 N N . ALA A 1 93 ? -0.658 -7.874 13.826 1.00 96.38 93 ALA A N 1
ATOM 758 C CA . ALA A 1 93 ? 0.501 -7.830 14.716 1.00 96.38 93 ALA A CA 1
ATOM 759 C C . ALA A 1 93 ? 1.242 -6.477 14.732 1.00 96.38 93 ALA A C 1
ATOM 761 O O . ALA A 1 93 ? 1.993 -6.207 15.671 1.00 96.38 93 ALA A O 1
ATOM 762 N N . ALA A 1 94 ? 1.061 -5.634 13.714 1.00 97.56 94 ALA A N 1
ATOM 763 C CA . ALA A 1 94 ? 1.815 -4.396 13.555 1.00 97.56 94 ALA A CA 1
ATOM 764 C C . ALA A 1 94 ? 1.289 -3.239 14.420 1.00 97.56 94 ALA A C 1
ATOM 766 O O . ALA A 1 94 ? 0.114 -3.177 14.785 1.00 97.56 94 ALA A O 1
ATOM 767 N N . GLU A 1 95 ? 2.169 -2.274 14.697 1.00 97.88 95 GLU A N 1
ATOM 768 C CA . GLU A 1 95 ? 1.774 -0.902 15.023 1.00 97.88 95 GLU A CA 1
ATOM 769 C C . GLU A 1 95 ? 1.632 -0.120 13.710 1.00 97.88 95 GLU A C 1
ATOM 771 O O . GLU A 1 95 ? 2.530 -0.130 12.871 1.00 97.88 95 GLU A O 1
ATOM 776 N N . LEU A 1 96 ? 0.493 0.538 13.530 1.00 97.94 96 LEU A N 1
ATOM 777 C CA . LEU A 1 96 ? 0.129 1.302 12.345 1.00 97.94 96 LEU A CA 1
ATOM 778 C C . LEU A 1 96 ? 0.014 2.779 12.709 1.00 97.94 96 LEU A C 1
ATOM 780 O O . LEU A 1 96 ? -0.515 3.130 13.769 1.00 97.94 96 LEU A O 1
ATOM 784 N N . VAL A 1 97 ? 0.444 3.649 11.801 1.00 97.69 97 VAL A N 1
ATOM 785 C CA . VAL A 1 97 ? 0.225 5.095 11.896 1.00 97.69 97 VAL A CA 1
ATOM 786 C C . 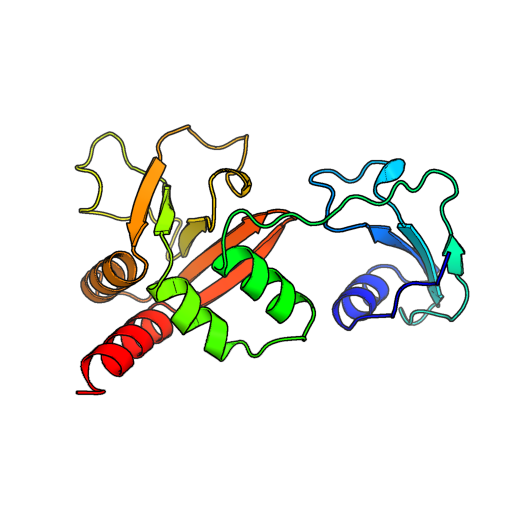VAL A 1 97 ? -1.017 5.446 11.087 1.00 97.69 97 VAL A C 1
ATOM 788 O O . VAL A 1 97 ? -1.134 5.065 9.928 1.00 97.69 97 VAL A O 1
ATOM 791 N N . LEU A 1 98 ? -1.976 6.136 11.691 1.00 97.38 98 LEU A N 1
ATOM 792 C CA . LEU A 1 98 ? -3.228 6.548 11.058 1.00 97.38 98 LEU A CA 1
ATOM 793 C C . LEU A 1 98 ? -3.410 8.064 11.204 1.00 97.38 98 LEU A C 1
ATOM 795 O O . LEU A 1 98 ? -2.915 8.648 12.175 1.00 97.38 98 LEU A O 1
ATOM 799 N N . PRO A 1 99 ? -4.161 8.717 10.303 1.00 95.62 99 PRO A N 1
ATOM 800 C CA . PRO A 1 99 ? -4.578 10.097 10.503 1.00 95.62 99 PRO A CA 1
ATOM 801 C C . PRO A 1 99 ? -5.384 10.249 11.799 1.00 95.62 99 PRO A C 1
ATOM 803 O O . PRO A 1 99 ? -6.199 9.393 12.162 1.00 95.62 99 PRO A O 1
ATOM 806 N N . ALA A 1 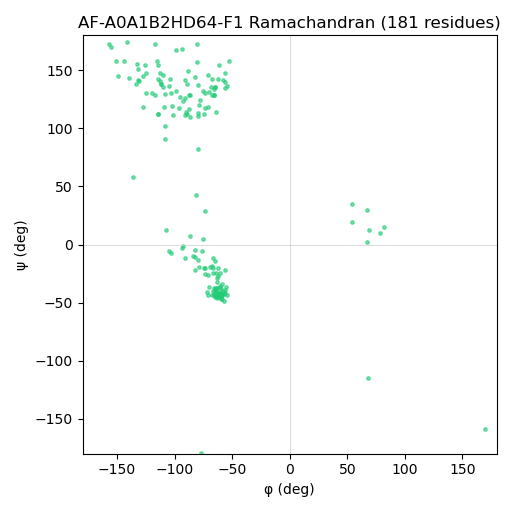100 ? -5.164 11.359 12.494 1.00 94.31 100 ALA A N 1
ATOM 807 C CA . ALA A 1 100 ? -5.882 11.737 13.702 1.00 94.31 100 ALA A CA 1
ATOM 808 C C . ALA A 1 100 ? -6.747 12.973 13.454 1.00 94.31 100 ALA A C 1
ATOM 810 O O . ALA A 1 100 ? -6.312 13.927 12.811 1.00 94.31 100 ALA A O 1
ATOM 811 N N . ASP A 1 101 ? -7.950 12.979 14.025 1.00 91.19 101 ASP A N 1
ATOM 812 C CA . ASP A 1 101 ? -8.727 14.203 14.191 1.00 91.19 101 ASP A CA 1
ATOM 813 C C . ASP A 1 101 ? -8.304 14.864 15.517 1.00 91.19 101 ASP A C 1
ATOM 815 O O . ASP A 1 101 ? -8.607 14.322 16.586 1.00 91.19 101 ASP A O 1
ATOM 819 N N . PRO A 1 102 ? -7.603 16.016 15.495 1.00 90.19 102 PRO A N 1
ATOM 820 C CA . PRO A 1 102 ? -7.121 16.667 16.712 1.00 90.19 102 PRO A CA 1
ATOM 821 C C . PRO A 1 102 ? -8.254 17.164 17.625 1.00 90.19 102 PRO A C 1
ATOM 823 O O . PRO A 1 102 ? -7.998 17.479 18.787 1.00 90.19 102 PRO A O 1
ATOM 826 N N . ALA A 1 103 ? -9.499 17.239 17.137 1.00 91.25 103 ALA A N 1
ATOM 827 C CA . ALA A 1 103 ? -10.663 17.592 17.948 1.00 91.25 103 ALA A CA 1
ATOM 828 C C . ALA A 1 103 ? -11.237 16.402 18.739 1.00 91.25 103 ALA A C 1
ATOM 830 O O . ALA A 1 103 ? -12.101 16.590 19.599 1.00 91.25 103 ALA A O 1
ATOM 831 N N . LYS A 1 104 ? -10.783 15.176 18.460 1.00 89.75 104 LYS A N 1
ATOM 832 C CA . LYS A 1 104 ? -11.267 13.945 19.088 1.00 89.75 104 LYS A CA 1
ATOM 833 C C . LYS A 1 104 ? -10.163 13.278 19.902 1.00 89.75 104 LYS A C 1
ATOM 835 O O . LYS A 1 104 ? -8.973 13.472 19.674 1.00 89.75 104 LYS A O 1
ATOM 840 N N . LYS A 1 105 ? -10.560 12.447 20.868 1.00 87.00 105 LYS A N 1
ATOM 841 C CA . LYS A 1 105 ? -9.603 11.657 21.649 1.00 87.00 105 LYS A CA 1
ATOM 842 C C . LYS A 1 105 ? -8.908 10.637 20.754 1.00 87.00 105 LYS A C 1
ATOM 844 O O . LYS A 1 105 ? -9.573 9.877 20.047 1.00 87.00 105 LYS A O 1
ATOM 849 N N . ALA A 1 106 ? -7.579 10.622 20.803 1.00 86.19 106 ALA A N 1
ATOM 850 C CA . ALA A 1 106 ? -6.770 9.641 20.092 1.00 86.19 106 ALA A CA 1
ATOM 851 C C . ALA A 1 106 ? -7.172 8.214 20.492 1.00 86.19 106 ALA A C 1
ATOM 853 O O . ALA A 1 106 ? -7.551 7.971 21.638 1.00 86.19 106 ALA A O 1
ATOM 854 N N . ARG A 1 107 ? -7.058 7.278 19.550 1.00 83.81 107 ARG A N 1
ATOM 855 C CA . ARG A 1 107 ? -7.320 5.841 19.731 1.00 83.81 107 ARG A CA 1
ATOM 856 C C . ARG A 1 107 ? -8.774 5.437 19.999 1.00 83.81 107 ARG A C 1
ATOM 858 O O . ARG A 1 107 ? -9.054 4.254 20.129 1.00 83.81 107 ARG A O 1
ATOM 865 N N . GLU A 1 108 ? -9.707 6.387 20.016 1.00 84.94 108 GLU A N 1
ATOM 866 C CA . GLU A 1 108 ? -11.149 6.115 20.147 1.00 84.94 108 GLU A CA 1
ATOM 867 C C . GLU A 1 108 ? -11.902 6.232 18.808 1.00 84.94 108 GLU A C 1
ATOM 869 O O . GLU A 1 108 ? -13.089 5.926 18.730 1.00 84.94 108 GLU A O 1
ATOM 874 N N . HIS A 1 109 ? -11.236 6.698 17.748 1.00 88.19 109 HIS A N 1
ATOM 875 C CA . HIS A 1 109 ? -11.848 6.931 16.444 1.00 88.19 109 HIS A CA 1
ATOM 876 C C . HIS A 1 109 ? -10.838 6.757 15.305 1.00 88.19 109 HIS A C 1
ATOM 878 O O . HIS A 1 109 ? -9.634 6.943 15.485 1.00 88.19 109 HIS A O 1
ATOM 884 N N . VAL A 1 110 ? -11.359 6.490 14.110 1.00 94.38 110 VAL A N 1
ATOM 885 C CA . VAL A 1 110 ? -10.610 6.513 12.849 1.00 94.38 110 VAL A CA 1
ATOM 886 C C . VAL A 1 110 ? -11.107 7.654 11.967 1.00 94.38 110 VAL A C 1
ATOM 888 O O . VAL A 1 110 ? -12.282 8.026 12.010 1.00 94.38 110 VAL A O 1
ATOM 891 N N . VAL A 1 111 ? -10.204 8.228 11.176 1.00 94.44 111 VAL A N 1
ATOM 892 C CA . VAL A 1 111 ? -10.555 9.187 10.124 1.00 94.44 111 VAL A CA 1
ATOM 893 C C . VAL A 1 111 ? -10.878 8.401 8.855 1.00 94.44 111 VAL A C 1
ATOM 895 O O . VAL A 1 111 ? -10.098 7.548 8.438 1.00 94.44 111 VAL A O 1
ATOM 898 N N . LEU A 1 112 ? -12.032 8.687 8.255 1.00 94.38 112 LEU A N 1
ATOM 899 C CA . LEU A 1 112 ? -12.524 8.023 7.050 1.00 94.38 112 LEU A CA 1
ATOM 900 C C . LEU A 1 112 ? -12.484 8.979 5.857 1.00 94.38 112 LEU A C 1
ATOM 902 O O . LEU A 1 112 ? -12.939 10.122 5.943 1.00 94.38 112 LEU A O 1
ATOM 906 N N . ARG A 1 113 ? -12.009 8.482 4.714 1.00 93.19 113 ARG A N 1
ATOM 907 C CA . ARG A 1 113 ? -12.128 9.130 3.405 1.00 93.19 113 ARG A CA 1
ATOM 908 C C . ARG A 1 113 ? -13.141 8.352 2.572 1.00 93.19 113 ARG A C 1
ATOM 910 O O . ARG A 1 113 ? -12.804 7.377 1.901 1.00 93.19 113 ARG A O 1
ATOM 917 N N . GLY A 1 114 ? -14.408 8.754 2.657 1.00 94.31 114 GLY A N 1
ATOM 918 C CA . GLY A 1 114 ? -15.513 7.908 2.203 1.00 94.31 114 GLY A CA 1
ATOM 919 C C . GLY A 1 114 ? -15.635 6.697 3.126 1.00 94.31 114 GLY A C 1
ATOM 920 O O . GLY A 1 114 ? -15.895 6.870 4.310 1.00 94.31 114 GLY A O 1
ATOM 921 N N . ASN A 1 115 ? -15.395 5.494 2.605 1.00 96.25 115 ASN A N 1
ATOM 922 C CA . ASN A 1 115 ? -15.345 4.254 3.386 1.00 96.25 115 ASN A CA 1
ATOM 923 C C . ASN A 1 115 ? -13.918 3.697 3.562 1.00 96.25 115 ASN A C 1
ATOM 925 O O . ASN A 1 115 ? -13.747 2.540 3.948 1.00 96.25 115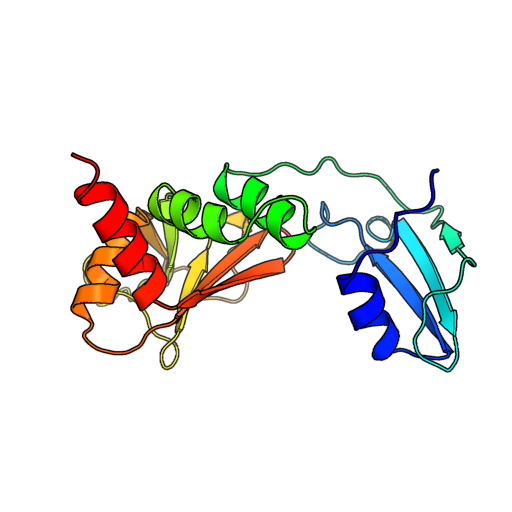 ASN A O 1
ATOM 929 N N . VAL A 1 116 ? -12.891 4.488 3.238 1.00 98.00 116 VAL A N 1
ATOM 930 C CA . VAL A 1 116 ? -11.487 4.077 3.342 1.00 98.00 116 VAL A CA 1
ATOM 931 C C . VAL A 1 116 ? -10.872 4.614 4.627 1.00 98.00 116 VAL A C 1
ATOM 933 O O . VAL A 1 116 ? -10.995 5.802 4.925 1.00 98.00 116 VAL A O 1
ATOM 936 N N . ILE A 1 117 ? -10.186 3.740 5.357 1.00 97.81 117 ILE A N 1
ATOM 937 C CA . ILE A 1 117 ? -9.299 4.086 6.466 1.00 97.81 117 ILE A CA 1
ATOM 938 C C . ILE A 1 117 ? -7.873 4.002 5.928 1.00 97.81 117 ILE A C 1
ATOM 940 O O . ILE A 1 117 ? -7.403 2.914 5.592 1.00 97.81 117 ILE A O 1
ATOM 944 N N . ASP A 1 118 ? -7.199 5.143 5.815 1.00 97.50 118 ASP A N 1
ATOM 945 C CA . ASP A 1 118 ? -5.790 5.191 5.428 1.00 97.50 118 ASP A CA 1
ATOM 946 C C . ASP A 1 118 ? -4.922 4.809 6.648 1.00 97.50 118 ASP A C 1
ATOM 948 O O . ASP A 1 118 ? -5.042 5.407 7.721 1.00 97.50 118 ASP A O 1
ATOM 952 N N . ALA A 1 119 ? -4.072 3.793 6.494 1.00 97.81 119 ALA A N 1
ATOM 953 C CA . ALA A 1 119 ? -3.143 3.306 7.509 1.00 97.81 119 ALA A CA 1
ATOM 954 C C . ALA A 1 119 ? -1.741 3.147 6.909 1.00 97.81 119 ALA A C 1
ATOM 956 O O . ALA A 1 119 ? -1.566 2.713 5.771 1.00 97.81 119 ALA A O 1
ATOM 957 N N . PHE A 1 120 ? -0.724 3.483 7.688 1.00 97.62 120 PHE A N 1
ATOM 958 C CA . PHE A 1 120 ? 0.664 3.510 7.251 1.00 97.62 120 PHE A CA 1
ATOM 959 C C . PHE A 1 120 ? 1.476 2.536 8.095 1.00 97.62 120 PHE A C 1
ATOM 961 O O . PHE A 1 120 ? 1.398 2.550 9.324 1.00 97.62 120 PHE A O 1
ATOM 968 N N . ALA A 1 121 ? 2.248 1.683 7.427 1.00 97.31 121 ALA A N 1
ATOM 969 C CA . ALA A 1 121 ? 3.073 0.675 8.077 1.00 97.31 121 ALA A CA 1
ATOM 970 C C . ALA A 1 121 ? 4.214 1.301 8.895 1.00 97.31 121 ALA A C 1
ATOM 972 O O . ALA A 1 121 ? 4.702 0.677 9.828 1.00 97.31 121 ALA A O 1
ATOM 973 N N . SER A 1 122 ? 4.642 2.523 8.567 1.00 94.88 122 SER A N 1
ATOM 974 C CA . SER A 1 122 ? 5.692 3.257 9.277 1.00 94.88 122 SER A CA 1
ATOM 975 C C . SER A 1 122 ? 5.542 4.771 9.086 1.00 94.88 122 SER A C 1
ATOM 977 O O . SER A 1 122 ? 4.790 5.232 8.225 1.00 94.88 122 SER A O 1
ATOM 979 N N . GLU A 1 123 ? 6.308 5.565 9.842 1.00 92.56 123 GLU A N 1
ATOM 980 C CA . GLU A 1 123 ? 6.383 7.021 9.635 1.00 92.56 123 GLU A CA 1
ATOM 981 C C . GLU A 1 123 ? 6.991 7.401 8.272 1.00 92.56 123 GLU A C 1
ATOM 983 O O . GLU A 1 123 ? 6.683 8.463 7.738 1.00 92.56 123 GLU A O 1
ATOM 988 N N . ARG A 1 124 ? 7.807 6.528 7.665 1.00 88.94 124 ARG A N 1
ATOM 989 C CA . ARG A 1 124 ? 8.397 6.764 6.332 1.00 88.94 124 ARG A CA 1
ATOM 990 C C . ARG A 1 124 ? 7.390 6.599 5.205 1.00 88.94 124 ARG A C 1
ATOM 992 O O . ARG A 1 124 ? 7.603 7.120 4.116 1.00 88.94 124 ARG A O 1
ATOM 999 N N . ALA A 1 125 ? 6.296 5.893 5.467 1.00 91.25 125 ALA A N 1
ATOM 1000 C CA . ALA A 1 125 ? 5.199 5.743 4.525 1.00 91.25 125 ALA A CA 1
ATOM 1001 C C . ALA A 1 125 ? 4.228 6.941 4.537 1.00 91.25 125 ALA A C 1
ATOM 1003 O O . ALA A 1 125 ? 3.298 6.968 3.727 1.00 91.25 125 ALA A O 1
ATOM 1004 N N . LEU A 1 126 ? 4.413 7.918 5.439 1.00 91.56 126 LEU A N 1
ATOM 1005 C CA . LEU A 1 126 ? 3.514 9.064 5.563 1.00 91.56 126 LEU A CA 1
ATOM 1006 C C . LEU A 1 126 ? 3.606 9.994 4.342 1.00 91.56 126 LEU A C 1
ATOM 1008 O O . LEU A 1 126 ? 4.709 10.349 3.919 1.00 91.56 126 LEU A O 1
ATOM 1012 N N . PRO A 1 127 ? 2.465 10.454 3.797 1.00 88.88 127 PRO A N 1
ATOM 1013 C CA . PRO A 1 127 ? 2.465 11.452 2.741 1.00 88.88 127 PRO A CA 1
ATOM 1014 C C . PRO A 1 127 ? 3.017 12.787 3.270 1.00 88.88 127 PRO A C 1
ATOM 1016 O O . PRO A 1 127 ? 2.524 13.289 4.285 1.00 88.88 127 PRO A O 1
ATOM 1019 N N . PRO A 1 128 ? 4.008 13.400 2.599 1.00 82.31 128 PRO A N 1
ATOM 1020 C CA . PRO A 1 128 ? 4.629 14.641 3.067 1.00 82.31 128 PRO A CA 1
ATOM 1021 C C . PRO A 1 128 ? 3.696 15.859 2.980 1.00 82.31 128 PRO A C 1
ATOM 1023 O O . PRO A 1 128 ? 3.944 16.878 3.620 1.00 82.31 128 PRO A O 1
ATOM 1026 N N . ASP A 1 129 ? 2.639 15.773 2.175 1.00 85.50 129 ASP A N 1
ATOM 1027 C CA . ASP A 1 129 ? 1.657 16.826 1.916 1.00 85.50 129 ASP A CA 1
ATOM 1028 C C . ASP A 1 129 ? 0.431 16.768 2.844 1.00 85.50 129 ASP A C 1
ATOM 1030 O O . ASP A 1 129 ? -0.452 17.624 2.756 1.00 85.50 129 ASP A O 1
ATOM 1034 N N . TRP A 1 130 ? 0.360 15.783 3.744 1.00 85.88 130 TRP A N 1
ATOM 1035 C CA . TRP A 1 130 ? -0.765 15.625 4.665 1.00 85.88 130 TRP A CA 1
ATOM 1036 C C . TRP A 1 130 ? -0.568 16.408 5.974 1.00 85.88 130 TRP A C 1
ATOM 1038 O O . TRP A 1 130 ? 0.562 16.569 6.441 1.00 85.88 130 TRP A O 1
ATOM 1048 N N . PRO A 1 131 ? -1.658 16.886 6.612 1.00 83.56 131 PRO A N 1
ATOM 1049 C CA . PRO A 1 131 ? -1.572 17.529 7.921 1.00 83.56 131 PRO A CA 1
ATOM 1050 C C . PRO A 1 131 ? -0.898 16.619 8.964 1.00 83.56 131 PRO A C 1
ATOM 1052 O O . PRO A 1 131 ? -1.208 15.428 9.011 1.00 83.56 131 PRO A O 1
ATOM 1055 N N . PRO A 1 132 ? -0.036 17.154 9.852 1.00 85.75 132 PRO A N 1
ATOM 1056 C CA . PRO A 1 132 ? 0.807 16.357 10.745 1.00 85.75 132 PRO A CA 1
ATOM 1057 C C . PRO A 1 132 ? 0.063 15.873 12.004 1.00 85.75 132 PRO A C 1
ATOM 1059 O O . PRO A 1 132 ? 0.579 15.950 13.120 1.00 85.75 132 PRO A O 1
ATOM 1062 N N . HIS A 1 133 ? -1.178 15.415 11.851 1.00 92.12 133 HIS A N 1
ATOM 1063 C CA . HIS A 1 133 ? -1.989 14.888 12.942 1.00 92.12 133 HIS A CA 1
ATOM 1064 C C . HIS A 1 133 ? -2.103 13.381 12.779 1.00 92.12 133 HIS A C 1
ATOM 1066 O O . HIS A 1 133 ? -2.870 12.885 11.958 1.00 92.12 133 HIS A O 1
ATOM 1072 N N . TRP A 1 134 ? -1.320 12.666 13.581 1.00 95.31 134 TRP A N 1
ATOM 1073 C CA . TRP A 1 134 ? -1.174 11.222 13.494 1.00 95.31 134 TRP A CA 1
ATOM 1074 C C . TRP A 1 134 ? -1.479 10.570 14.836 1.00 95.31 134 TRP A C 1
ATOM 1076 O O . TRP A 1 134 ? -1.211 11.129 15.901 1.00 95.31 134 TRP A O 1
ATOM 1086 N N . GLN A 1 135 ? -2.030 9.369 14.779 1.00 95.88 135 GLN A N 1
ATOM 1087 C CA . GLN A 1 135 ? -2.254 8.503 15.926 1.00 95.88 135 GLN A CA 1
ATOM 1088 C C . GLN A 1 135 ? -1.771 7.097 15.596 1.00 95.88 135 GLN A C 1
ATOM 1090 O O . GLN A 1 135 ? -1.689 6.715 14.431 1.00 95.88 135 GLN A O 1
ATOM 1095 N N . ARG A 1 136 ? -1.433 6.334 16.632 1.00 96.19 136 ARG A N 1
ATOM 1096 C CA . ARG A 1 136 ? -0.917 4.974 16.491 1.00 96.19 136 ARG A CA 1
ATOM 1097 C C . ARG A 1 136 ? -1.926 3.967 17.011 1.00 96.19 136 ARG A C 1
ATOM 1099 O O . ARG A 1 136 ? -2.532 4.192 18.060 1.00 96.19 136 ARG A O 1
ATOM 1106 N N . PHE A 1 137 ? -2.070 2.874 16.277 1.00 96.88 137 PHE A N 1
ATOM 1107 C CA . PHE A 1 137 ? -2.922 1.743 16.620 1.00 96.88 137 PHE A CA 1
ATOM 1108 C C . PHE A 1 137 ? -2.140 0.451 16.482 1.00 96.88 137 PHE A C 1
ATOM 1110 O O . PHE A 1 137 ? -1.435 0.271 15.494 1.00 96.88 137 PHE A O 1
ATOM 1117 N N . HIS A 1 138 ? -2.336 -0.492 17.397 1.00 96.00 138 HIS A N 1
ATOM 1118 C CA . HIS A 1 138 ? -2.046 -1.880 17.047 1.00 96.00 138 HIS A CA 1
ATOM 1119 C C . HIS A 1 138 ? -3.100 -2.379 16.053 1.00 96.00 138 HIS A C 1
ATOM 1121 O O . HIS A 1 138 ? -4.271 -2.005 16.146 1.00 96.00 138 HIS A O 1
ATOM 1127 N N . GLY A 1 139 ? -2.722 -3.253 15.122 1.00 96.62 139 GLY A N 1
ATOM 1128 C CA . GLY A 1 139 ? -3.653 -3.776 14.120 1.00 96.62 139 GLY A CA 1
ATOM 1129 C C . GLY A 1 139 ? -4.894 -4.435 14.724 1.00 96.62 139 GLY A C 1
ATOM 1130 O O . GLY A 1 139 ? -6.002 -4.252 14.220 1.00 96.62 139 GLY A O 1
ATOM 1131 N N . VAL A 1 140 ? -4.740 -5.123 15.859 1.00 96.50 140 VAL A N 1
ATOM 1132 C CA . VAL A 1 140 ? -5.872 -5.665 16.629 1.00 96.50 140 VAL A CA 1
ATOM 1133 C C . VAL A 1 140 ? -6.842 -4.587 17.129 1.00 96.50 140 VAL A C 1
ATOM 1135 O O . VAL A 1 140 ? -8.049 -4.808 17.130 1.00 96.50 140 VAL A O 1
ATOM 1138 N N . GLU A 1 141 ? -6.353 -3.409 17.518 1.00 95.81 141 GLU A N 1
ATOM 1139 C CA . GLU A 1 141 ? -7.197 -2.295 17.975 1.00 95.81 141 GLU A CA 1
ATOM 1140 C C . GLU A 1 141 ? -7.960 -1.680 16.807 1.00 95.81 141 GLU A C 1
ATOM 1142 O O . GLU A 1 141 ? -9.153 -1.397 16.918 1.00 95.81 141 GLU A O 1
ATOM 1147 N N . LEU A 1 142 ? -7.285 -1.539 15.664 1.00 96.38 142 LEU A N 1
ATOM 1148 C CA . LEU A 1 142 ? -7.919 -1.100 14.430 1.00 96.38 142 LEU A CA 1
ATOM 1149 C C . LEU A 1 142 ? -9.042 -2.061 14.021 1.00 96.38 142 LEU A C 1
ATOM 1151 O O . LEU A 1 142 ? -10.134 -1.606 13.695 1.00 96.38 142 LEU A O 1
ATOM 1155 N N . ALA A 1 143 ? -8.811 -3.373 14.089 1.00 96.50 143 ALA A N 1
ATOM 1156 C CA . ALA A 1 143 ? -9.826 -4.377 13.779 1.00 96.50 143 ALA A CA 1
ATOM 1157 C C . ALA A 1 143 ? -11.064 -4.258 14.687 1.00 96.50 143 ALA A C 1
ATOM 1159 O O . ALA A 1 143 ? -12.189 -4.324 14.196 1.00 96.50 143 ALA A O 1
ATOM 1160 N N . VAL A 1 144 ? -10.876 -4.013 15.990 1.00 95.69 144 VAL A N 1
ATOM 1161 C CA . VAL A 1 144 ? -11.986 -3.774 16.932 1.00 95.69 144 VAL A CA 1
ATOM 1162 C C . VAL A 1 144 ? -12.783 -2.525 16.553 1.00 95.69 144 VAL A C 1
ATOM 1164 O O . VAL A 1 144 ? -14.013 -2.562 16.554 1.00 95.69 144 VAL A O 1
ATOM 1167 N N . ILE A 1 145 ? -12.109 -1.427 16.201 1.00 94.62 145 ILE A N 1
ATOM 1168 C CA . ILE A 1 145 ? -12.794 -0.196 15.785 1.00 94.62 145 ILE A CA 1
ATOM 1169 C C . ILE A 1 145 ? -13.545 -0.407 14.474 1.00 94.62 145 ILE A C 1
ATOM 1171 O O . ILE A 1 145 ? -14.685 0.029 14.361 1.00 94.62 145 ILE A O 1
ATOM 1175 N N . VAL A 1 146 ? -12.937 -1.095 13.507 1.00 95.88 146 VAL A N 1
ATOM 1176 C CA . VAL A 1 146 ? -13.573 -1.430 12.227 1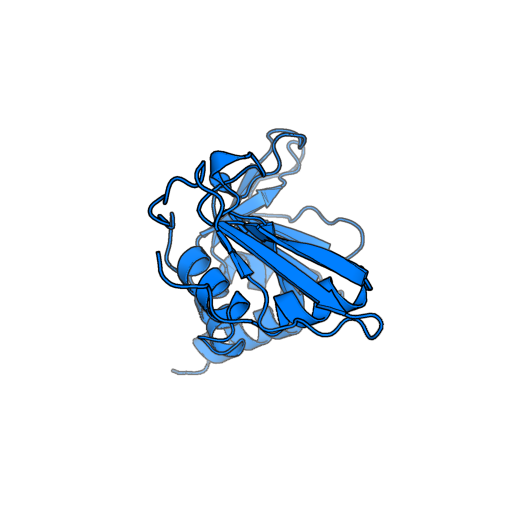.00 95.88 146 VAL A CA 1
ATOM 1177 C C . VAL A 1 146 ? -14.838 -2.261 12.442 1.00 95.88 146 VAL A C 1
ATOM 1179 O O . VAL A 1 146 ? -15.858 -1.949 11.834 1.00 95.88 146 VAL A O 1
ATOM 1182 N N . ASP A 1 147 ? -14.813 -3.261 13.330 1.00 96.00 147 ASP A N 1
ATOM 1183 C CA . ASP A 1 147 ? -16.017 -4.028 13.687 1.00 96.00 147 ASP A CA 1
ATOM 1184 C C . ASP A 1 147 ? -17.078 -3.105 14.311 1.00 96.00 147 ASP A C 1
ATOM 1186 O O . ASP A 1 147 ? -18.251 -3.148 13.945 1.00 96.00 147 ASP A O 1
ATOM 1190 N N . ALA A 1 148 ? -16.670 -2.187 15.193 1.00 94.69 148 ALA A N 1
ATOM 1191 C CA . ALA A 1 148 ? -17.572 -1.245 15.853 1.00 94.69 148 ALA A CA 1
ATOM 1192 C C . ALA A 1 148 ? -18.215 -0.208 14.910 1.00 94.69 148 ALA A C 1
ATOM 1194 O O . ALA A 1 148 ? -19.257 0.342 15.265 1.00 94.69 148 ALA A O 1
ATOM 1195 N N . LEU A 1 149 ? -17.653 0.043 13.718 1.00 93.06 149 LEU A N 1
ATOM 1196 C CA . LEU A 1 149 ? -18.273 0.930 12.724 1.00 93.06 149 LEU A CA 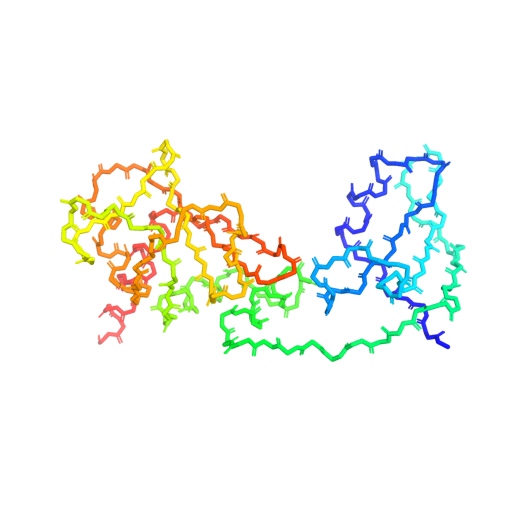1
ATOM 1197 C C . LEU A 1 149 ? -19.619 0.391 12.228 1.00 93.06 149 LEU A C 1
ATOM 1199 O O . LEU A 1 149 ? -20.468 1.184 11.835 1.00 93.06 149 LEU A O 1
ATOM 1203 N N . GLN A 1 150 ? -19.811 -0.936 12.232 1.00 91.31 150 GLN A N 1
ATOM 1204 C CA . GLN A 1 150 ? -21.015 -1.608 11.715 1.00 91.31 150 GLN A CA 1
ATOM 1205 C C . GLN A 1 150 ? -21.361 -1.238 10.253 1.00 91.31 150 GLN A C 1
ATOM 1207 O O . GLN A 1 150 ? -22.476 -1.470 9.788 1.00 91.31 150 GLN A O 1
ATOM 1212 N N . GLU A 1 151 ? -20.387 -0.711 9.506 1.00 93.62 151 GLU A N 1
ATOM 1213 C CA . GLU A 1 151 ? -20.487 -0.329 8.099 1.00 93.62 151 GLU A CA 1
ATOM 1214 C C . GLU A 1 151 ? -19.292 -0.895 7.310 1.00 93.62 151 GLU A C 1
ATOM 1216 O O . GLU A 1 151 ? -18.204 -1.068 7.870 1.00 93.62 151 GLU A O 1
ATOM 1221 N N . PRO A 1 152 ? -19.443 -1.184 6.003 1.00 95.38 152 PRO A N 1
ATOM 1222 C CA . PRO A 1 152 ? -18.336 -1.668 5.188 1.00 95.38 152 PRO A CA 1
ATOM 1223 C C . PRO A 1 152 ? -17.219 -0.626 5.067 1.00 95.38 152 PRO A C 1
ATOM 1225 O O . PRO A 1 152 ? -17.384 0.393 4.398 1.00 95.38 152 PRO A O 1
ATOM 1228 N N . ALA A 1 153 ? -16.053 -0.926 5.636 1.00 97.06 153 ALA A N 1
ATOM 1229 C CA . ALA A 1 153 ? -14.839 -0.133 5.483 1.00 97.06 153 ALA A CA 1
ATOM 1230 C C . ALA A 1 153 ? -13.752 -0.911 4.727 1.00 97.06 153 ALA A C 1
ATOM 1232 O O . ALA A 1 153 ? -13.718 -2.143 4.752 1.00 97.06 153 ALA A O 1
ATOM 1233 N N . THR A 1 154 ? -12.845 -0.194 4.069 1.00 98.25 154 THR A N 1
ATOM 1234 C CA . THR A 1 154 ? -11.608 -0.747 3.497 1.00 98.25 154 THR A CA 1
ATOM 1235 C C . THR A 1 154 ? -10.422 -0.108 4.196 1.00 98.25 154 THR A C 1
ATOM 1237 O O . THR A 1 154 ? -10.347 1.115 4.280 1.00 98.25 154 THR A O 1
ATOM 1240 N N . VAL A 1 155 ? -9.486 -0.915 4.685 1.00 98.00 155 VAL A N 1
ATOM 1241 C CA . VAL A 1 155 ? -8.220 -0.415 5.220 1.00 98.00 155 VAL A CA 1
ATOM 1242 C C . VAL A 1 155 ? -7.212 -0.372 4.078 1.00 98.00 155 VAL A C 1
ATOM 1244 O O . VAL A 1 155 ? -6.850 -1.413 3.529 1.00 98.00 155 VAL A O 1
ATOM 1247 N N . LEU A 1 156 ? -6.786 0.830 3.695 1.00 97.94 156 LEU A N 1
ATOM 1248 C CA . LEU A 1 156 ? -5.706 1.023 2.734 1.00 97.94 156 LEU A CA 1
ATOM 1249 C C . LEU A 1 156 ? -4.392 1.114 3.500 1.00 97.94 156 LEU A C 1
ATOM 1251 O O . LEU A 1 156 ? -4.156 2.089 4.205 1.00 97.94 156 LEU A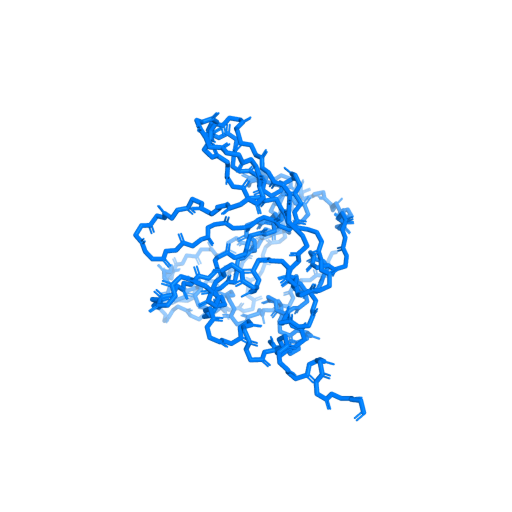 O 1
ATOM 1255 N N . ILE A 1 157 ? -3.544 0.103 3.346 1.00 97.81 157 ILE A N 1
ATOM 1256 C CA . ILE A 1 157 ? -2.269 -0.002 4.052 1.00 97.81 157 ILE A CA 1
ATOM 1257 C C . ILE A 1 157 ? -1.158 0.390 3.096 1.00 97.81 157 ILE A C 1
ATOM 1259 O O . ILE A 1 157 ? -0.985 -0.250 2.057 1.00 97.81 157 ILE A O 1
ATOM 1263 N N . ALA A 1 158 ? -0.414 1.435 3.439 1.00 95.69 158 ALA A N 1
ATOM 1264 C CA . ALA A 1 158 ? 0.711 1.931 2.659 1.00 95.69 158 ALA A CA 1
ATOM 1265 C C . ALA A 1 158 ? 2.039 1.706 3.391 1.00 95.69 158 ALA A C 1
ATOM 1267 O O . ALA A 1 158 ? 2.143 1.929 4.596 1.00 95.69 158 ALA A O 1
ATOM 1268 N N . ALA A 1 159 ? 3.054 1.290 2.642 1.00 92.44 159 ALA A N 1
ATOM 1269 C CA . ALA A 1 159 ? 4.438 1.183 3.082 1.00 92.44 159 ALA A CA 1
ATOM 1270 C C . ALA A 1 159 ? 5.328 2.136 2.271 1.00 92.44 159 ALA A C 1
ATOM 1272 O O . ALA A 1 159 ? 4.888 2.745 1.286 1.00 92.44 159 ALA A O 1
ATOM 1273 N N . GLN A 1 160 ? 6.592 2.252 2.680 1.00 83.50 160 GLN A N 1
ATOM 1274 C CA . GLN A 1 160 ? 7.616 2.941 1.894 1.00 83.50 160 GLN A CA 1
ATOM 1275 C C . GLN A 1 160 ? 7.714 2.413 0.446 1.00 83.50 160 GLN A C 1
ATOM 1277 O O . GLN A 1 160 ? 7.276 1.304 0.123 1.00 83.50 160 GLN A O 1
ATOM 1282 N N . GLY A 1 161 ? 8.261 3.233 -0.455 1.00 76.88 161 GLY A N 1
ATOM 1283 C CA . GLY A 1 161 ? 8.395 2.882 -1.876 1.00 76.88 161 GLY A CA 1
ATOM 1284 C C . GLY A 1 161 ? 7.065 2.803 -2.642 1.00 76.88 161 GLY A C 1
ATOM 1285 O O . GLY A 1 161 ? 7.021 2.295 -3.760 1.00 76.88 161 GLY A O 1
ATOM 1286 N N . GLY A 1 162 ? 5.965 3.290 -2.054 1.00 79.00 162 GLY A N 1
ATOM 1287 C CA . GLY A 1 162 ? 4.652 3.353 -2.701 1.00 79.00 162 GLY A CA 1
ATOM 1288 C C . GLY A 1 162 ? 3.884 2.029 -2.737 1.00 79.00 162 GLY A C 1
ATOM 1289 O O . GLY A 1 162 ? 2.844 1.961 -3.397 1.00 79.00 162 GLY A O 1
ATOM 1290 N N . VAL A 1 163 ? 4.351 0.997 -2.027 1.00 89.25 163 VAL A N 1
ATOM 1291 C CA . VAL A 1 163 ? 3.649 -0.288 -1.913 1.00 89.25 163 VAL A CA 1
ATOM 1292 C C . VAL A 1 163 ? 2.356 -0.096 -1.125 1.00 89.25 163 VAL A C 1
ATOM 1294 O O . VAL A 1 163 ? 2.360 0.473 -0.031 1.00 89.25 163 VAL A O 1
ATOM 1297 N N . ARG A 1 164 ? 1.233 -0.564 -1.681 1.00 94.25 164 ARG A N 1
ATOM 1298 C CA . ARG A 1 164 ? -0.095 -0.412 -1.073 1.00 94.25 164 ARG A CA 1
ATOM 1299 C C . ARG A 1 164 ? -0.936 -1.669 -1.219 1.00 94.25 164 ARG A C 1
ATOM 1301 O O . ARG A 1 164 ? -0.925 -2.305 -2.271 1.00 94.25 164 ARG A O 1
ATOM 1308 N N . PHE A 1 165 ? -1.719 -1.966 -0.189 1.00 96.06 165 PHE A N 1
ATOM 1309 C CA . PHE A 1 165 ? -2.711 -3.036 -0.203 1.00 96.06 165 PHE A CA 1
ATOM 1310 C C . PHE A 1 165 ? -4.043 -2.558 0.359 1.00 96.06 165 PHE A C 1
ATOM 1312 O O . PHE A 1 165 ? -4.093 -1.875 1.377 1.00 96.06 165 PHE A O 1
ATOM 1319 N N . GLU A 1 166 ? -5.124 -2.966 -0.294 1.00 96.38 166 GLU A N 1
ATOM 1320 C CA . GLU A 1 166 ? -6.476 -2.823 0.230 1.00 96.38 166 GLU A CA 1
ATOM 1321 C C . GLU A 1 166 ? -6.852 -4.095 0.987 1.00 96.38 166 GLU A C 1
ATOM 1323 O O . GLU A 1 166 ? -6.824 -5.197 0.433 1.00 96.38 166 GLU A O 1
ATOM 1328 N N . VAL A 1 167 ? -7.213 -3.935 2.257 1.00 96.50 167 VAL A N 1
ATOM 1329 C CA . VAL A 1 167 ? -7.727 -5.007 3.107 1.00 96.50 167 VAL A CA 1
ATOM 1330 C C . VAL A 1 167 ? -9.181 -4.676 3.437 1.00 96.50 167 VAL A C 1
ATOM 1332 O O . VAL A 1 167 ? -9.437 -3.695 4.141 1.00 96.50 167 VAL A O 1
ATOM 1335 N N . PRO A 1 168 ? -10.162 -5.455 2.945 1.00 97.44 168 PRO A N 1
ATOM 1336 C CA . PRO A 1 168 ? -11.547 -5.272 3.356 1.00 97.44 168 PRO A CA 1
ATOM 1337 C C . PRO A 1 168 ? -11.663 -5.385 4.879 1.00 97.44 168 PRO A C 1
ATOM 1339 O O . PRO A 1 168 ? -11.120 -6.315 5.473 1.00 97.44 168 PRO A O 1
ATOM 1342 N N . GLY A 1 169 ? -12.398 -4.472 5.513 1.00 96.75 169 GLY A N 1
ATOM 1343 C CA . GLY A 1 169 ? -12.533 -4.432 6.970 1.00 96.75 169 GLY A CA 1
ATOM 1344 C C . GLY A 1 169 ? -13.044 -5.751 7.548 1.00 96.75 169 GLY A C 1
ATOM 1345 O O . GLY A 1 169 ? -12.508 -6.234 8.538 1.00 96.75 169 GLY A O 1
ATOM 1346 N N . ALA A 1 170 ? -13.987 -6.401 6.858 1.00 97.00 170 ALA A N 1
ATOM 1347 C CA . ALA A 1 170 ? -14.482 -7.726 7.230 1.00 97.00 170 ALA A CA 1
ATOM 1348 C C . ALA A 1 170 ? -13.368 -8.788 7.288 1.00 97.00 170 ALA A C 1
ATOM 1350 O O . ALA A 1 170 ? -13.336 -9.581 8.218 1.00 97.00 170 ALA A O 1
ATOM 1351 N N . VAL A 1 171 ? -12.410 -8.762 6.353 1.00 96.44 171 VAL A N 1
ATOM 1352 C CA . VAL A 1 171 ? -11.276 -9.703 6.336 1.00 96.44 171 VAL A CA 1
ATOM 1353 C C . VAL A 1 171 ? -10.357 -9.473 7.536 1.00 96.44 171 VAL A C 1
ATOM 1355 O O . VAL A 1 171 ? -9.891 -10.433 8.144 1.00 96.44 171 VAL A O 1
ATOM 1358 N N . LEU A 1 172 ? -10.118 -8.211 7.904 1.00 95.69 172 LEU A N 1
ATOM 1359 C CA . LEU A 1 172 ? -9.312 -7.871 9.078 1.00 95.69 172 LEU A CA 1
ATOM 1360 C C . LEU A 1 172 ? -9.998 -8.321 10.381 1.00 95.69 172 LEU A C 1
ATOM 1362 O O . LEU A 1 172 ? -9.358 -8.905 11.256 1.00 95.69 172 LEU A O 1
ATOM 1366 N N . VAL A 1 173 ? -11.310 -8.092 10.487 1.00 97.00 173 VAL A N 1
ATOM 1367 C CA . VAL A 1 173 ? -12.135 -8.519 11.626 1.00 97.00 173 VAL A CA 1
ATOM 1368 C C . VAL A 1 173 ? -12.183 -10.045 11.738 1.00 97.00 173 VAL A C 1
ATOM 1370 O O . VAL A 1 173 ? -12.024 -10.591 12.830 1.00 97.00 173 VAL A O 1
ATOM 1373 N N . ASP A 1 174 ? -12.354 -10.751 10.622 1.00 95.94 174 ASP A N 1
ATOM 1374 C CA . ASP A 1 174 ? -12.352 -12.214 10.599 1.00 95.94 174 ASP A CA 1
ATOM 1375 C C . ASP A 1 174 ? -10.977 -12.784 10.973 1.00 95.94 174 ASP A C 1
ATOM 1377 O O . ASP A 1 174 ? -10.906 -13.761 11.720 1.00 95.94 174 ASP A O 1
ATOM 1381 N N . GLY A 1 175 ? -9.888 -12.135 10.546 1.00 94.50 175 GLY A N 1
ATOM 1382 C CA . GLY A 1 175 ? -8.531 -12.462 10.988 1.00 94.50 175 GLY A CA 1
ATOM 1383 C C . GLY A 1 175 ? -8.370 -12.344 12.507 1.00 94.50 175 GLY A C 1
ATOM 1384 O O . GLY A 1 175 ? -7.894 -13.277 13.153 1.00 94.50 175 GLY A O 1
ATOM 1385 N N . LEU A 1 176 ? -8.854 -11.250 13.109 1.00 95.19 176 LEU A N 1
ATOM 1386 C CA . LEU A 1 176 ? -8.841 -11.082 14.566 1.00 95.19 176 LEU A CA 1
ATOM 1387 C C . LEU A 1 176 ? -9.634 -12.195 15.270 1.00 95.19 176 LEU A C 1
ATOM 1389 O O . LEU A 1 176 ? -9.164 -12.772 16.254 1.00 95.19 176 LEU A O 1
ATOM 1393 N N . ARG A 1 177 ? -10.831 -12.522 14.769 1.00 94.62 177 ARG A N 1
ATOM 1394 C CA . ARG A 1 177 ? -11.664 -13.598 15.331 1.00 94.62 177 ARG A CA 1
ATOM 1395 C C . ARG A 1 177 ? -10.946 -14.942 15.268 1.00 94.62 177 ARG A C 1
ATOM 1397 O O . ARG A 1 177 ? -10.935 -15.652 16.272 1.00 94.62 177 ARG A O 1
ATOM 1404 N N . ALA A 1 178 ? -10.296 -15.257 14.147 1.00 90.75 178 ALA A N 1
ATOM 1405 C CA . ALA A 1 178 ? -9.512 -16.477 13.995 1.00 90.75 178 ALA A CA 1
ATOM 1406 C C . ALA A 1 178 ? -8.420 -16.577 15.074 1.00 90.75 178 ALA A C 1
ATOM 1408 O O . ALA A 1 178 ? -8.374 -17.578 15.788 1.00 90.75 178 ALA A O 1
ATOM 1409 N N . VAL A 1 179 ? -7.637 -15.509 15.282 1.00 85.38 179 VAL A N 1
ATOM 1410 C CA . VAL A 1 179 ? -6.590 -15.445 16.321 1.00 85.38 179 VAL A CA 1
ATOM 1411 C C . VAL A 1 179 ? -7.154 -15.702 17.724 1.00 85.38 179 VAL A C 1
ATOM 1413 O O . VAL A 1 179 ? -6.557 -16.442 18.505 1.00 85.38 179 VAL A O 1
ATOM 1416 N N . ILE A 1 180 ? -8.319 -15.135 18.054 1.00 84.12 180 ILE A N 1
ATOM 1417 C CA . ILE A 1 180 ? -8.950 -15.309 19.374 1.00 84.12 180 ILE A CA 1
ATOM 1418 C C . ILE A 1 180 ? -9.487 -16.738 19.562 1.00 84.12 180 ILE A C 1
ATOM 1420 O O . ILE A 1 180 ? -9.417 -17.280 20.666 1.00 84.12 180 ILE A O 1
ATOM 1424 N N . THR A 1 181 ? -10.025 -17.347 18.500 1.00 81.19 181 THR A N 1
ATOM 1425 C CA . THR A 1 181 ? -10.639 -18.688 18.546 1.00 81.19 181 THR A CA 1
ATOM 1426 C C . THR A 1 181 ? -9.651 -19.852 18.519 1.00 81.19 181 THR A C 1
ATOM 1428 O O . THR A 1 181 ? -10.051 -20.964 18.842 1.00 81.19 181 THR A O 1
ATOM 1431 N N . MET A 1 182 ? -8.372 -19.634 18.198 1.00 65.75 182 MET A N 1
ATOM 1432 C CA . MET A 1 182 ? -7.324 -20.672 18.226 1.00 65.75 182 MET A CA 1
ATOM 1433 C C . MET A 1 182 ? -6.873 -21.068 19.654 1.00 65.75 182 MET A C 1
ATOM 1435 O O . MET A 1 182 ? -5.727 -21.472 19.852 1.00 65.75 182 MET A O 1
ATOM 1439 N N . ARG A 1 183 ? -7.760 -20.947 20.650 1.00 47.66 183 ARG A N 1
ATOM 1440 C CA . ARG A 1 183 ? -7.537 -21.374 22.039 1.00 47.66 183 ARG A CA 1
ATOM 1441 C C . ARG A 1 183 ? -8.042 -22.785 22.300 1.00 47.66 183 ARG A C 1
ATOM 1443 O O . ARG A 1 183 ? -9.156 -23.105 21.835 1.00 47.66 183 ARG A O 1
#

Sequence (183 aa):
MIKPLVTGEMRERARRVPSNWLHVVDPAYDEVVAEAVVGRYLVDERGEITDEYVANPRYRAKELVFENDLESLMYLVWHGRAEKRELVDAVLAAELVLPADPAKKAREHVVLRGNVIDAFASERALPPDWPPHWQRFHGVELAVIVDALQEPATVLIAAQGGVRFEVPGAVLVDGLRAVITMR

Foldseek 3Di:
DDDDDQAPVQLVVLQVPAQDKRWDFQLLDLDPDLQRTQWTFGHHNRSGTDPDIDGRPSHDDDDRDFPDPLQVVLVCVVRVNDDPLVNLVVQLAAKKKFADDPVDDALPDFDDDPQETEIERDPLQDDPPDDPGIGIDRLLSVLVRLVVVVDWHWYWYTYRSGRIDIDTSVNSNVSSVVVVPPD

Nearest PDB structures (foldseek):
  5lm9-assembly1_A  TM=2.020E-01  e=9.441E+00  Escherichia coli K-12
  5lm7-assembly1_A  TM=1.643E-01  e=6.166E+00  Escherichia coli O157:H7

pLDDT: mean 91.35, std 7.34, range [47.66, 98.5]

Organism: NCBI:txid1586287

Solvent-accessible surface area (backbone atoms only — not comparable to full-atom values): 10502 Å² total; per-residue (Å²): 136,82,82,80,83,88,48,73,67,56,45,62,51,22,55,77,41,46,64,34,73,45,76,41,66,45,66,56,34,88,58,98,45,73,40,26,28,52,24,31,32,38,16,37,85,83,9,46,74,51,92,53,68,48,75,38,90,60,39,55,91,58,80,74,79,62,96,46,70,50,41,47,48,52,51,33,35,76,72,70,75,45,63,74,70,59,50,53,60,39,46,40,72,30,66,31,39,27,59,41,59,89,92,50,68,79,83,78,66,80,54,65,64,85,50,33,34,61,34,16,56,41,82,79,30,55,68,88,89,55,79,96,42,70,36,69,38,45,26,56,56,49,28,53,52,49,59,69,62,78,57,86,38,32,37,38,41,29,26,60,60,76,46,71,48,81,42,52,35,68,58,45,34,50,49,52,50,52,66,68,64,77,111